Protein AF-C6X7Q7-F1 (afdb_monomer_lite)

pLDDT: mean 71.42, std 16.73, range [35.0, 91.38]

Organism: Methylovorus glucosotrophus (strain SIP3-4) (NCBI:txid582744)

Foldseek 3Di:
DCVLQPPVLLVCLVVVDDALLVSLLCSLVSVLVQCVDPPSVVVCLVPDDLVDQCVVVHVNNLVSQLVSCVSNVQPDSNVLSSLLSVQVSVLSVQCNVPPPLCSSVVSSVVSNVVSVVRNPDDPPPPPPDDDDDDDPPPCPVVVPPPPPDPPPPPPPPPVNVVVSVVVLLVSAPADSVLLVVLVVVVVLCVVVQWPDDDLVVDDVQLSVLSCCSVVVNHDPCRVSSNVSSVVVVVCCVQPTPLVGHDPDPPPDPDDDSDPPHDDDDD

Secondary structure (DSSP, 8-state):
-TTTT-HHHHHHHHHS-SSHHHHHHHHHHHHHHHHTSTTHHHHHHHH--TTS-HHHH-HHHHHHHHHHHHHTT-SSHHHHHHHHHHHHHHHHHHHHHSTTS-HHHHHHHHHHHHHHHHHH------------SS-TTSGGGTTSSTTS---------HHHHHHHHHHHHHH-SS-HHHHHHHHHHHHHHHTTSSPPPPGGGS-HHHHHHHHHHHTTPPPSSHHHHHHHHHHHHHHHHHHTGGG-----TT----------S-----

Radius of gyration: 25.07 Å; chains: 1; bounding box: 71×54×71 Å

Sequence (266 aa):
MEILNSSWLLRMLDSSAKKPADKLLSLFSCLETWLGAPGIREQFVSEFKAEHMLNQQCPALAARLTELASQARIAKPDVFVAQVLILLQGALTEEVRNPGLGALNAARIAAKAILEDAVKRPKLKSTWTYWSGGAVAGVLIAMGGYLVGSQIAVEASADYQAAYNRAMLETSPISPDLLAKVMALQAEIDSGHCPAPQLFAMPQDQAAAYMNTITYRASMHPLQDSERLTKFLVWYKQNREWECYFPPSNGHTAVSWVPTGKQYGY

Structure (mmCIF, N/CA/C/O backbone):
data_AF-C6X7Q7-F1
#
_entry.id   AF-C6X7Q7-F1
#
loop_
_atom_site.group_PDB
_atom_site.id
_atom_site.type_symbol
_atom_site.label_atom_id
_atom_site.label_alt_id
_atom_site.label_comp_id
_atom_site.label_asym_id
_atom_site.label_entity_id
_atom_site.label_seq_id
_atom_site.pdbx_PDB_ins_code
_atom_site.Cartn_x
_atom_site.Cartn_y
_atom_site.Cartn_z
_atom_site.occupancy
_atom_site.B_iso_or_equiv
_atom_site.auth_seq_id
_atom_site.auth_comp_id
_atom_site.auth_asym_id
_atom_site.auth_atom_id
_atom_site.pdbx_PDB_model_num
ATOM 1 N N . MET A 1 1 ? -8.749 -18.314 0.762 1.00 60.16 1 MET A N 1
ATOM 2 C CA . MET A 1 1 ? -8.002 -17.518 -0.242 1.00 60.16 1 MET A CA 1
ATOM 3 C C . MET A 1 1 ? -8.235 -18.073 -1.643 1.00 60.16 1 MET A C 1
ATOM 5 O O . MET A 1 1 ? -7.316 -18.140 -2.457 1.00 60.16 1 MET A O 1
ATOM 9 N N . GLU A 1 2 ? -9.473 -18.449 -1.959 1.00 62.47 2 GLU A N 1
ATOM 10 C CA . GLU A 1 2 ? -9.804 -18.892 -3.318 1.00 62.47 2 GLU A CA 1
ATOM 11 C C . GLU A 1 2 ? -9.909 -17.697 -4.272 1.00 62.47 2 GLU A C 1
ATOM 13 O O . GLU A 1 2 ? -9.555 -17.812 -5.440 1.00 62.47 2 GLU A O 1
ATOM 18 N N . ILE A 1 3 ? -10.267 -16.516 -3.754 1.00 72.38 3 ILE A N 1
ATOM 19 C CA . ILE A 1 3 ? -10.395 -15.274 -4.530 1.00 72.38 3 ILE A CA 1
ATOM 20 C C . ILE A 1 3 ? -9.077 -14.846 -5.202 1.00 72.38 3 ILE A C 1
ATOM 22 O O . ILE A 1 3 ? -9.065 -14.590 -6.408 1.00 72.38 3 ILE A O 1
ATOM 26 N N . LEU A 1 4 ? -7.960 -14.802 -4.464 1.00 71.81 4 LEU A N 1
ATOM 27 C CA . LEU A 1 4 ? -6.667 -14.323 -4.987 1.00 71.81 4 LEU A CA 1
ATOM 28 C C . LEU A 1 4 ? -5.946 -15.343 -5.887 1.00 71.81 4 LEU A C 1
ATOM 30 O O . LEU A 1 4 ? -5.119 -14.959 -6.708 1.00 71.81 4 LEU A O 1
ATOM 34 N N . ASN A 1 5 ? -6.280 -16.630 -5.770 1.00 71.25 5 ASN A N 1
ATOM 35 C CA . ASN A 1 5 ? -5.817 -17.684 -6.681 1.00 71.25 5 ASN A CA 1
ATOM 36 C C . ASN A 1 5 ? -6.846 -18.027 -7.765 1.00 71.25 5 ASN A C 1
ATOM 38 O O . ASN A 1 5 ? -6.655 -18.991 -8.510 1.00 71.25 5 ASN A O 1
ATOM 42 N N . SER A 1 6 ? -7.951 -17.283 -7.851 1.00 77.69 6 SER A N 1
ATOM 43 C CA . SER A 1 6 ? -9.019 -17.623 -8.779 1.00 77.69 6 SER A CA 1
ATOM 44 C C . SER A 1 6 ? -8.513 -17.548 -10.221 1.00 77.69 6 SER A C 1
ATOM 46 O O . SER A 1 6 ? -7.845 -16.598 -10.638 1.00 77.69 6 SER A O 1
ATOM 48 N N . SER A 1 7 ? -8.872 -18.553 -11.022 1.00 77.88 7 SER A N 1
ATOM 49 C CA . SER A 1 7 ? -8.579 -18.580 -12.463 1.00 77.88 7 SER A CA 1
ATOM 50 C C . SER A 1 7 ? -9.147 -17.357 -13.191 1.00 77.88 7 SER A C 1
ATOM 52 O O . SER A 1 7 ? -8.650 -16.951 -14.241 1.00 77.88 7 SER A O 1
ATOM 54 N N . TRP A 1 8 ? -10.172 -16.745 -12.607 1.00 78.44 8 TRP A N 1
ATOM 55 C CA . TRP A 1 8 ? -10.802 -15.537 -13.094 1.00 78.44 8 TRP A CA 1
ATOM 56 C C . TRP A 1 8 ? -9.936 -14.286 -12.877 1.00 78.44 8 TRP A C 1
ATOM 58 O O . TRP A 1 8 ? -9.770 -13.518 -13.825 1.00 78.44 8 TRP A O 1
ATOM 68 N N . LEU A 1 9 ? -9.301 -14.114 -11.707 1.00 82.00 9 LEU A N 1
ATOM 69 C CA . LEU A 1 9 ? -8.355 -13.012 -11.469 1.00 82.00 9 LEU A CA 1
ATOM 70 C C . LEU A 1 9 ? -7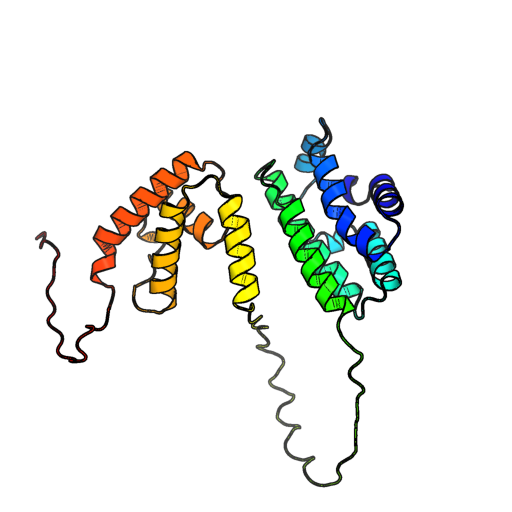.179 -13.076 -12.451 1.00 82.00 9 LEU A C 1
ATOM 72 O O . LEU A 1 9 ? -6.808 -12.065 -13.047 1.00 82.00 9 LEU A O 1
ATOM 76 N N . LEU A 1 10 ? -6.640 -14.279 -12.672 1.00 84.56 10 LEU A N 1
ATOM 77 C CA . LEU A 1 10 ? -5.545 -14.502 -13.619 1.00 84.56 10 LEU A CA 1
ATOM 78 C C . LEU A 1 10 ? -5.953 -14.141 -15.056 1.00 84.56 10 LEU A C 1
ATOM 80 O O . LEU A 1 10 ? -5.209 -13.461 -15.759 1.00 84.56 10 LEU A O 1
ATOM 84 N N . ARG A 1 11 ? -7.165 -14.522 -15.481 1.00 84.19 11 ARG A N 1
ATOM 85 C CA . ARG A 1 11 ? -7.699 -14.150 -16.802 1.00 84.19 11 ARG A CA 1
ATOM 86 C C . ARG A 1 11 ? -7.945 -12.652 -16.934 1.00 84.19 11 ARG A C 1
ATOM 88 O O . ARG A 1 11 ? -7.655 -12.091 -17.990 1.00 84.19 11 ARG A O 1
ATOM 95 N N . MET A 1 12 ? -8.457 -11.995 -15.891 1.00 83.94 12 MET A N 1
ATOM 96 C CA . MET A 1 12 ? -8.653 -10.548 -15.938 1.00 83.94 12 MET A CA 1
ATOM 97 C C . MET A 1 12 ? -7.313 -9.830 -16.096 1.00 83.94 12 MET A C 1
ATOM 99 O O . MET A 1 12 ? -7.188 -8.980 -16.977 1.00 83.94 12 MET A O 1
ATOM 103 N N . LEU A 1 13 ? -6.304 -10.229 -15.319 1.00 85.81 13 LEU A N 1
ATOM 104 C CA . LEU A 1 13 ? -4.941 -9.706 -15.412 1.00 85.81 13 LEU A CA 1
ATOM 105 C C . LEU A 1 13 ? -4.348 -9.886 -16.818 1.00 85.81 13 LEU A C 1
ATOM 107 O O . LEU A 1 13 ? -3.646 -9.016 -17.330 1.00 85.81 13 LEU A O 1
ATOM 111 N N . ASP A 1 14 ? -4.650 -11.003 -17.477 1.00 84.38 14 ASP A N 1
ATOM 112 C CA . ASP A 1 14 ? -4.191 -11.245 -18.841 1.00 84.38 14 ASP A CA 1
ATOM 113 C C . ASP A 1 14 ? -4.874 -10.344 -19.874 1.00 84.38 14 ASP A C 1
ATOM 115 O O . ASP A 1 14 ? -4.245 -9.996 -20.879 1.00 84.38 14 ASP A O 1
ATOM 119 N N . SER A 1 15 ? -6.124 -9.953 -19.621 1.00 84.38 15 SER A N 1
ATOM 120 C CA . SER A 1 15 ? -6.938 -9.103 -20.498 1.00 84.38 15 SER A CA 1
ATOM 121 C C . SER A 1 15 ? -6.813 -7.596 -20.232 1.00 84.38 15 SER A C 1
ATOM 123 O O . SER A 1 15 ? -7.228 -6.796 -21.067 1.00 84.38 15 SER A O 1
ATOM 125 N N . SER A 1 16 ? -6.237 -7.197 -19.097 1.00 83.75 16 SER A N 1
ATOM 126 C CA . SER A 1 16 ? -6.288 -5.819 -18.591 1.00 83.75 16 SER A CA 1
ATOM 127 C C . SER A 1 16 ? -5.443 -4.815 -19.382 1.00 83.75 16 SER A C 1
ATOM 129 O O . SER A 1 16 ? -5.776 -3.632 -19.434 1.00 83.75 16 SER A O 1
ATOM 131 N N . ALA A 1 17 ? -4.346 -5.255 -20.005 1.00 85.44 17 ALA A N 1
ATOM 132 C CA . ALA A 1 17 ? -3.439 -4.383 -20.747 1.00 85.44 17 ALA A CA 1
ATOM 133 C C . ALA A 1 17 ? -2.700 -5.120 -21.873 1.00 85.44 17 ALA A C 1
ATOM 135 O O . ALA A 1 17 ? -2.589 -6.341 -21.883 1.00 85.44 17 ALA A O 1
ATOM 136 N N . LYS A 1 18 ? -2.140 -4.376 -22.836 1.00 83.44 18 LYS A N 1
ATOM 137 C CA . LYS A 1 18 ? -1.358 -4.962 -23.945 1.00 83.44 18 LYS A CA 1
ATOM 138 C C . LYS A 1 18 ? 0.102 -5.231 -23.570 1.00 83.44 18 LYS A C 1
ATOM 140 O O . LYS A 1 18 ? 0.678 -6.205 -24.043 1.00 83.44 18 LYS A O 1
ATOM 145 N N . LYS A 1 19 ? 0.710 -4.377 -22.739 1.00 87.75 19 LYS A N 1
ATOM 146 C CA . LYS A 1 19 ? 2.113 -4.518 -22.321 1.00 87.75 19 LYS A CA 1
ATOM 147 C C . LYS A 1 19 ? 2.204 -5.323 -21.021 1.00 87.75 19 LYS A C 1
ATOM 149 O O . LYS A 1 19 ? 1.435 -5.044 -20.105 1.00 87.75 19 LYS A O 1
ATOM 154 N N . PRO A 1 20 ? 3.166 -6.252 -20.885 1.00 86.00 20 PRO A N 1
ATOM 155 C CA . PRO A 1 20 ? 3.320 -7.059 -19.670 1.00 86.00 20 PRO A CA 1
ATOM 156 C C . PRO A 1 20 ? 3.613 -6.206 -18.424 1.00 86.00 20 PRO A C 1
ATOM 158 O O . PRO A 1 20 ? 3.086 -6.482 -17.353 1.00 86.00 20 PRO A O 1
ATOM 161 N N . ALA A 1 21 ? 4.371 -5.117 -18.585 1.00 85.44 21 ALA A N 1
ATOM 162 C CA . ALA A 1 21 ? 4.630 -4.124 -17.542 1.00 85.44 21 ALA A CA 1
ATOM 163 C C . ALA A 1 21 ? 3.338 -3.470 -17.008 1.00 85.44 21 ALA A C 1
ATOM 165 O O . ALA A 1 21 ? 3.143 -3.364 -15.800 1.00 85.44 21 ALA A O 1
ATOM 166 N N . ASP A 1 22 ? 2.425 -3.097 -17.907 1.00 86.62 22 ASP A N 1
ATOM 167 C CA . ASP A 1 22 ? 1.149 -2.478 -17.538 1.00 86.62 22 ASP A CA 1
ATOM 168 C C . ASP A 1 22 ? 0.190 -3.504 -16.913 1.00 86.62 22 ASP A C 1
ATOM 170 O O . ASP A 1 22 ? -0.556 -3.169 -15.993 1.00 86.62 22 ASP A O 1
ATOM 174 N N . LYS A 1 23 ? 0.252 -4.775 -17.349 1.00 90.19 23 LYS A N 1
ATOM 175 C CA . LYS A 1 23 ? -0.506 -5.873 -16.725 1.00 90.19 23 LYS A CA 1
ATOM 176 C C . LYS A 1 23 ? -0.138 -6.027 -15.250 1.00 90.19 23 LYS A C 1
ATOM 178 O O . LYS A 1 23 ? -1.032 -6.104 -14.416 1.00 90.19 23 LYS A O 1
ATOM 183 N N . LEU A 1 24 ? 1.147 -5.981 -14.899 1.00 89.50 24 LEU A N 1
ATOM 184 C CA . LEU A 1 24 ? 1.594 -6.064 -13.499 1.00 89.50 24 LEU A CA 1
ATOM 185 C C . LEU A 1 24 ? 0.970 -4.970 -12.621 1.00 89.50 24 LEU A C 1
ATOM 187 O O . LEU A 1 24 ? 0.521 -5.250 -11.514 1.00 89.50 24 LEU A O 1
ATOM 191 N N . LEU A 1 25 ? 0.894 -3.736 -13.128 1.00 90.38 25 LEU A N 1
ATOM 192 C CA . LEU A 1 25 ? 0.299 -2.614 -12.395 1.00 90.38 25 LEU A CA 1
ATOM 193 C C . LEU A 1 25 ? -1.230 -2.677 -12.349 1.00 90.38 25 LEU A C 1
ATOM 195 O O . LEU A 1 25 ? -1.835 -2.221 -11.380 1.00 90.38 25 LEU A O 1
ATOM 199 N N . SER A 1 26 ? -1.862 -3.250 -13.373 1.00 89.06 26 SER A N 1
ATOM 200 C CA . SER A 1 26 ? -3.318 -3.382 -13.428 1.00 89.06 26 SER A CA 1
ATOM 201 C C . SER A 1 26 ? -3.887 -4.281 -12.329 1.00 89.06 26 SER A C 1
ATOM 203 O O . SER A 1 26 ? -5.039 -4.091 -11.956 1.00 89.06 26 SER A O 1
ATOM 205 N N . LEU A 1 27 ? -3.078 -5.186 -11.756 1.00 91.38 27 LEU A N 1
ATOM 206 C CA . LEU A 1 27 ? -3.472 -6.062 -10.648 1.00 91.38 27 LEU A CA 1
ATOM 207 C C . LEU A 1 27 ? -4.145 -5.285 -9.510 1.00 91.38 27 LEU A C 1
ATOM 209 O O . LEU A 1 27 ? -5.197 -5.689 -9.022 1.00 91.38 27 LEU A O 1
ATOM 213 N N . PHE A 1 28 ? -3.554 -4.156 -9.119 1.00 90.94 28 PHE A N 1
ATOM 214 C CA . PHE A 1 28 ? -4.062 -3.324 -8.033 1.00 90.94 28 PHE A CA 1
ATOM 215 C C . PHE A 1 28 ? -5.435 -2.734 -8.364 1.00 90.94 28 PHE A C 1
ATOM 217 O O . PHE A 1 28 ? -6.345 -2.813 -7.548 1.00 90.94 28 PHE A O 1
ATOM 224 N N . SER A 1 29 ? -5.613 -2.219 -9.583 1.00 87.94 29 SER A N 1
ATOM 225 C CA . SER A 1 29 ? -6.887 -1.651 -10.043 1.00 87.94 29 SER A CA 1
ATOM 226 C C . SER A 1 29 ? -7.971 -2.715 -10.242 1.00 87.94 29 SER A C 1
ATOM 228 O O . SER A 1 29 ? -9.144 -2.475 -9.952 1.00 87.94 29 SER A O 1
ATOM 230 N N . CYS A 1 30 ? -7.593 -3.910 -10.705 1.00 88.00 30 CYS A N 1
ATOM 231 C CA . CYS A 1 30 ? -8.491 -5.058 -10.806 1.00 88.00 30 CYS A CA 1
ATOM 232 C C . CYS A 1 30 ? -9.024 -5.452 -9.424 1.00 88.00 30 CYS A C 1
ATOM 234 O O . CYS A 1 30 ? -10.227 -5.643 -9.264 1.00 88.00 30 CYS A O 1
ATOM 236 N N . LEU A 1 31 ? -8.140 -5.524 -8.424 1.00 88.06 31 LEU A N 1
ATOM 237 C CA . LEU A 1 31 ? -8.509 -5.845 -7.046 1.00 88.06 31 LEU A CA 1
ATOM 238 C C . LEU A 1 31 ? -9.319 -4.730 -6.382 1.00 88.06 31 LEU A C 1
ATOM 240 O O . LEU A 1 31 ? -10.258 -5.029 -5.658 1.00 88.06 31 LEU A O 1
ATOM 244 N N . GLU A 1 32 ? -9.024 -3.467 -6.677 1.00 86.31 32 GLU A N 1
ATOM 245 C CA . GLU A 1 32 ? -9.793 -2.318 -6.187 1.00 86.31 32 GLU A CA 1
ATOM 246 C C . GLU A 1 32 ? -11.233 -2.352 -6.714 1.00 86.31 32 GLU A C 1
ATOM 248 O O . GLU A 1 32 ? -12.187 -2.257 -5.945 1.00 86.31 32 GLU A O 1
ATOM 253 N N . THR A 1 33 ? -11.399 -2.614 -8.014 1.00 84.75 33 THR A N 1
ATOM 254 C CA . THR A 1 33 ? -12.722 -2.796 -8.636 1.00 84.75 33 THR A CA 1
ATOM 255 C C . THR A 1 33 ? -13.470 -3.980 -8.019 1.00 84.75 33 THR A C 1
ATOM 257 O O . THR A 1 33 ? -14.686 -3.935 -7.843 1.00 84.75 33 THR A O 1
ATOM 260 N N . TRP A 1 34 ? -12.745 -5.043 -7.669 1.00 84.25 34 TRP A N 1
ATOM 261 C CA . TRP A 1 34 ? -13.306 -6.233 -7.038 1.00 84.25 34 TRP A CA 1
ATOM 262 C C . TRP A 1 34 ? -13.753 -6.016 -5.603 1.00 84.25 34 TRP A C 1
ATOM 264 O O . TRP A 1 34 ? -14.852 -6.426 -5.242 1.00 84.25 34 TRP A O 1
ATOM 274 N N . LEU A 1 35 ? -12.942 -5.338 -4.799 1.00 83.31 35 LEU A N 1
ATOM 275 C CA . LEU A 1 35 ? -13.314 -4.975 -3.435 1.00 83.31 35 LEU A CA 1
ATOM 276 C C . LEU A 1 35 ? -14.448 -3.946 -3.400 1.00 83.31 35 LEU A C 1
ATOM 278 O O . LEU A 1 35 ? -15.184 -3.894 -2.418 1.00 83.31 35 LEU A O 1
ATOM 282 N N . GLY A 1 36 ? -14.620 -3.163 -4.466 1.00 78.94 36 GLY A N 1
ATOM 283 C CA . GLY A 1 36 ? -15.770 -2.281 -4.648 1.00 78.94 36 GLY A CA 1
ATOM 284 C C . GLY A 1 36 ? -17.065 -2.994 -5.060 1.00 78.94 36 GLY A C 1
ATOM 285 O O . GLY A 1 36 ? -18.127 -2.375 -5.018 1.00 78.94 36 GLY A O 1
ATOM 286 N N . ALA A 1 37 ? -17.015 -4.271 -5.460 1.00 81.69 37 ALA A N 1
ATOM 287 C CA . ALA A 1 37 ? -18.195 -5.004 -5.910 1.00 81.69 37 ALA A CA 1
ATOM 288 C C . ALA A 1 37 ? -19.021 -5.548 -4.721 1.00 81.69 37 ALA A C 1
ATOM 290 O O . ALA A 1 37 ? -18.458 -6.145 -3.796 1.00 81.69 37 ALA A O 1
ATOM 291 N N . PRO A 1 38 ? -20.361 -5.402 -4.745 1.00 73.81 38 PRO A N 1
ATOM 292 C CA . PRO A 1 38 ? -21.222 -5.876 -3.663 1.00 73.81 38 PRO A CA 1
ATOM 293 C C . PRO A 1 38 ? -21.160 -7.407 -3.535 1.00 73.81 38 PRO A C 1
ATOM 295 O O . PRO A 1 38 ? -21.245 -8.118 -4.536 1.00 73.81 38 PRO A O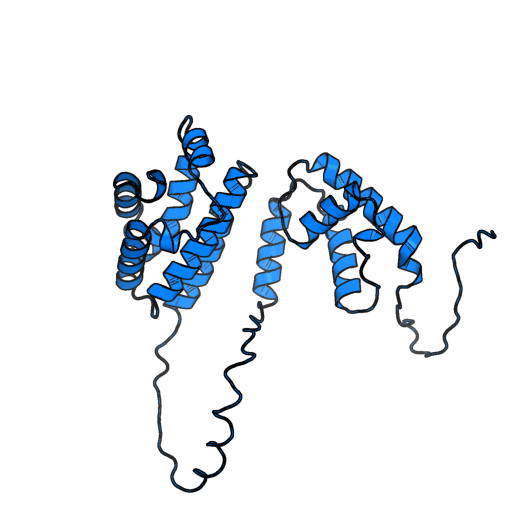 1
ATOM 298 N N . GLY A 1 39 ? -21.011 -7.929 -2.313 1.00 76.81 39 GLY A N 1
ATOM 299 C CA . GLY A 1 39 ? -20.939 -9.367 -2.018 1.00 76.81 39 GLY A CA 1
ATOM 300 C C . GLY A 1 39 ? -19.531 -9.970 -2.093 1.00 76.81 39 GLY A C 1
ATOM 301 O O . GLY A 1 39 ? -19.238 -10.927 -1.375 1.00 76.81 39 GLY A O 1
ATOM 302 N N . ILE A 1 40 ? -18.638 -9.414 -2.923 1.00 79.19 40 ILE A N 1
ATOM 303 C CA . ILE A 1 40 ? -17.242 -9.881 -3.037 1.00 79.19 40 ILE A CA 1
ATOM 304 C C . ILE A 1 40 ? -16.429 -9.425 -1.828 1.00 79.19 40 ILE A C 1
ATOM 306 O O . ILE A 1 40 ? -15.596 -10.171 -1.313 1.00 79.19 40 ILE A O 1
ATOM 310 N N . ARG A 1 41 ? -16.680 -8.207 -1.347 1.00 80.38 41 ARG A N 1
ATOM 311 C CA . ARG A 1 41 ? -15.946 -7.631 -0.222 1.00 80.38 41 ARG A CA 1
ATOM 312 C C . ARG A 1 41 ? -16.152 -8.417 1.068 1.00 80.38 41 ARG A C 1
ATOM 314 O O . ARG A 1 41 ? -15.186 -8.679 1.777 1.00 80.38 41 ARG A O 1
ATOM 321 N N . GLU A 1 42 ? -17.384 -8.809 1.370 1.00 80.12 42 GLU A N 1
ATOM 322 C CA . GLU A 1 42 ? -17.728 -9.562 2.577 1.00 80.12 42 GLU A CA 1
ATOM 323 C C . GLU A 1 42 ? -17.067 -10.946 2.568 1.00 80.12 42 GLU A C 1
ATOM 325 O O . GLU A 1 42 ? -16.479 -11.365 3.568 1.00 80.12 42 GLU A O 1
ATOM 330 N N . GLN A 1 43 ? -17.085 -11.618 1.412 1.00 80.25 43 GLN A N 1
ATOM 331 C CA . GLN A 1 43 ? -16.366 -12.877 1.208 1.00 80.25 43 GLN A CA 1
ATOM 332 C C . GLN A 1 43 ? -14.858 -12.681 1.383 1.00 80.25 43 GLN A C 1
ATOM 334 O O . GLN A 1 43 ? -14.216 -13.425 2.126 1.00 80.25 43 GLN A O 1
ATOM 339 N N . PHE A 1 44 ? -14.301 -11.630 0.780 1.00 82.44 44 PHE A N 1
ATOM 340 C CA . PHE A 1 44 ? -12.883 -11.313 0.878 1.00 82.44 44 PHE A CA 1
ATOM 341 C C . PHE A 1 44 ? -12.439 -11.065 2.322 1.00 82.44 44 PHE A C 1
ATOM 343 O O . PHE A 1 44 ? -11.459 -11.658 2.761 1.00 82.44 44 PHE A O 1
ATOM 350 N N . VAL A 1 45 ? -13.174 -10.248 3.082 1.00 79.69 45 VAL A N 1
ATOM 351 C CA . VAL A 1 45 ? -12.878 -9.957 4.497 1.00 79.69 45 VAL A CA 1
ATOM 352 C C . VAL A 1 45 ? -12.906 -11.235 5.340 1.00 79.69 45 VAL A C 1
ATOM 354 O O . VAL A 1 45 ? -12.064 -11.401 6.218 1.00 79.69 45 VAL A O 1
ATOM 357 N N . SER A 1 46 ? -13.833 -12.157 5.062 1.00 78.38 46 SER A N 1
ATOM 358 C CA . SER A 1 46 ? -13.939 -13.423 5.800 1.00 78.38 46 SER A CA 1
ATOM 359 C C . SER A 1 46 ? -12.795 -14.407 5.509 1.00 78.38 46 SER A C 1
ATOM 361 O O . SER A 1 46 ? -12.388 -15.171 6.383 1.00 78.38 46 SER A O 1
ATOM 363 N N . GLU A 1 47 ? -12.249 -14.380 4.291 1.00 77.25 47 GLU A N 1
ATOM 364 C CA . GLU A 1 47 ? -11.189 -15.291 3.851 1.00 77.25 47 GLU A CA 1
ATOM 365 C C . GLU A 1 47 ? -9.772 -14.731 4.011 1.00 77.25 47 GLU A C 1
ATOM 367 O O . GLU A 1 47 ? -8.799 -15.498 4.038 1.00 77.25 47 GLU A O 1
ATOM 372 N N . PHE A 1 48 ? -9.631 -13.406 4.041 1.00 78.56 48 PHE A N 1
ATOM 373 C CA . PHE A 1 48 ? -8.340 -12.739 4.045 1.00 78.56 48 PHE A CA 1
ATOM 374 C C . PHE A 1 48 ? -7.710 -12.782 5.437 1.00 78.56 48 PHE A C 1
ATOM 376 O O . PHE A 1 48 ? -8.167 -12.145 6.383 1.00 78.56 48 PHE A O 1
ATOM 383 N N . LYS A 1 49 ? -6.604 -13.523 5.550 1.00 73.75 49 LYS A N 1
ATOM 384 C CA . LYS A 1 49 ? -5.792 -13.605 6.767 1.00 73.75 49 LYS A CA 1
ATOM 385 C C . LYS A 1 49 ? -4.487 -12.845 6.567 1.00 73.75 49 LYS A C 1
ATOM 387 O O . LYS A 1 49 ? -3.560 -13.375 5.961 1.00 73.75 49 LYS A O 1
ATOM 392 N N . ALA A 1 50 ? -4.416 -11.629 7.107 1.00 66.81 50 ALA A N 1
ATOM 393 C CA . ALA A 1 50 ? -3.268 -10.725 6.964 1.00 66.81 50 ALA A CA 1
ATOM 394 C C . ALA A 1 50 ? -1.947 -11.268 7.554 1.00 66.81 50 ALA A C 1
ATOM 396 O O . ALA A 1 50 ? -0.873 -10.776 7.216 1.00 66.81 50 ALA A O 1
ATOM 397 N N . GLU A 1 51 ? -2.027 -12.270 8.433 1.00 63.84 51 GLU A N 1
ATOM 398 C CA . GLU A 1 51 ? -0.895 -12.862 9.163 1.00 63.84 51 GLU A CA 1
ATOM 399 C C . GLU A 1 51 ? 0.030 -13.712 8.282 1.00 63.84 51 GLU A C 1
ATOM 401 O O . GLU A 1 51 ? 1.184 -13.959 8.628 1.00 63.84 51 GLU A O 1
ATOM 406 N N . HIS A 1 52 ? -0.460 -14.163 7.131 1.00 69.06 52 HIS A N 1
ATOM 407 C CA . HIS A 1 52 ? 0.282 -15.038 6.239 1.00 69.06 52 HIS A CA 1
ATOM 408 C C . HIS A 1 52 ? 0.768 -14.277 5.004 1.00 69.06 52 HIS A C 1
ATOM 410 O O . HIS A 1 52 ? 0.083 -13.405 4.477 1.00 69.06 52 HIS A O 1
ATOM 416 N N . MET A 1 53 ? 1.972 -14.607 4.536 1.00 72.62 53 MET A N 1
ATOM 417 C CA . MET A 1 53 ? 2.566 -13.954 3.370 1.00 72.62 53 MET A CA 1
ATOM 418 C C . MET A 1 53 ? 1.855 -14.382 2.082 1.00 72.62 53 MET A C 1
ATOM 420 O O . MET A 1 53 ? 1.790 -15.578 1.777 1.00 72.62 53 MET A O 1
ATOM 424 N N . LEU A 1 54 ? 1.410 -13.416 1.272 1.00 75.94 54 LEU A N 1
ATOM 425 C CA . LEU A 1 54 ? 0.711 -13.689 0.006 1.00 75.94 54 LEU A CA 1
ATOM 426 C C . LEU A 1 54 ? 1.522 -14.567 -0.951 1.00 75.94 54 LEU A C 1
ATOM 428 O O . LEU A 1 54 ? 0.950 -15.393 -1.656 1.00 75.94 54 LEU A O 1
ATOM 432 N N . ASN A 1 55 ? 2.851 -14.443 -0.937 1.00 68.81 55 ASN A N 1
ATOM 433 C CA . ASN A 1 55 ? 3.735 -15.259 -1.771 1.00 68.81 55 ASN A CA 1
ATOM 434 C C . ASN A 1 55 ? 3.623 -16.766 -1.462 1.00 68.81 55 ASN A C 1
ATOM 436 O O . ASN A 1 55 ? 3.749 -17.599 -2.351 1.00 68.81 55 ASN A O 1
ATOM 440 N N . GLN A 1 56 ? 3.336 -17.128 -0.208 1.00 71.62 56 GLN A N 1
ATOM 441 C CA . GLN A 1 56 ? 3.161 -18.525 0.200 1.00 71.62 56 GLN A CA 1
ATOM 442 C C . GLN A 1 56 ? 1.726 -19.014 -0.010 1.00 71.62 56 GLN A C 1
ATOM 444 O O . GLN A 1 56 ? 1.506 -20.179 -0.325 1.00 71.62 56 GLN A O 1
ATOM 449 N N . GLN A 1 57 ? 0.742 -18.130 0.153 1.00 73.50 57 GLN A N 1
ATOM 450 C CA . GLN A 1 57 ? -0.671 -18.493 0.036 1.00 73.50 57 GLN A CA 1
ATOM 451 C C . GLN A 1 57 ? -1.178 -18.506 -1.405 1.00 73.50 57 GLN A C 1
ATOM 453 O O . GLN A 1 57 ? -2.145 -19.204 -1.710 1.00 73.50 57 GLN A O 1
ATOM 458 N N . CYS A 1 58 ? -0.545 -17.737 -2.293 1.00 81.12 58 CYS A N 1
ATOM 459 C CA . CYS A 1 58 ? -0.977 -17.570 -3.675 1.00 81.12 58 CYS A CA 1
ATOM 460 C C . CYS A 1 58 ? 0.130 -17.906 -4.688 1.00 81.12 58 CYS A C 1
ATOM 462 O O . CYS A 1 58 ? 0.562 -17.031 -5.444 1.00 81.12 58 CYS A O 1
ATOM 464 N N . PRO A 1 59 ? 0.592 -19.173 -4.744 1.00 82.38 59 PRO A N 1
ATOM 465 C CA . PRO A 1 59 ? 1.703 -19.565 -5.610 1.00 82.38 59 PRO A CA 1
ATOM 466 C C . PRO A 1 59 ? 1.371 -19.420 -7.101 1.00 82.38 59 PRO A C 1
ATOM 468 O O . PRO A 1 59 ? 2.249 -19.087 -7.893 1.00 82.38 59 PRO A O 1
ATOM 471 N N . ALA A 1 60 ? 0.107 -19.616 -7.495 1.00 84.81 60 ALA A N 1
ATOM 472 C CA . ALA A 1 60 ? -0.327 -19.456 -8.884 1.00 84.81 60 ALA A CA 1
ATOM 473 C C . ALA A 1 60 ? -0.263 -17.988 -9.336 1.00 84.81 60 ALA A C 1
ATOM 475 O O . ALA A 1 60 ? 0.208 -17.693 -10.436 1.00 84.81 60 ALA A O 1
ATOM 476 N N . LEU A 1 61 ? -0.682 -17.064 -8.464 1.00 85.75 61 LEU A N 1
ATOM 477 C CA . LEU A 1 61 ? -0.566 -15.628 -8.707 1.00 85.75 61 LEU A CA 1
ATOM 478 C C . LEU A 1 61 ? 0.904 -15.202 -8.774 1.00 85.75 61 LEU A C 1
ATOM 480 O O . LEU A 1 61 ? 1.295 -14.531 -9.726 1.00 85.75 61 LEU A O 1
ATOM 484 N N . ALA A 1 62 ? 1.726 -15.632 -7.813 1.00 87.50 62 ALA A N 1
ATOM 485 C CA . ALA A 1 62 ? 3.155 -15.331 -7.794 1.00 87.50 62 ALA A CA 1
ATOM 486 C C . ALA A 1 62 ? 3.852 -15.816 -9.077 1.00 87.50 62 ALA A C 1
ATOM 488 O O . ALA A 1 62 ? 4.527 -15.031 -9.740 1.00 87.50 62 ALA A O 1
ATOM 489 N N . ALA A 1 63 ? 3.608 -17.064 -9.491 1.00 88.25 63 ALA A N 1
ATOM 490 C CA . ALA A 1 63 ? 4.169 -17.624 -10.719 1.00 88.25 63 ALA A CA 1
ATOM 491 C C . 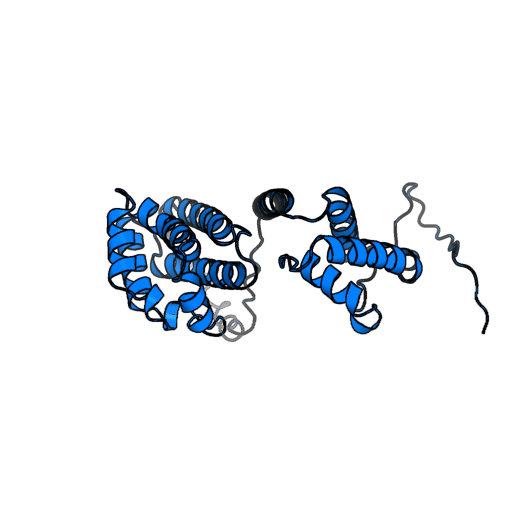ALA A 1 63 ? 3.759 -16.824 -11.966 1.00 88.25 63 ALA A C 1
ATOM 493 O O . ALA A 1 63 ? 4.605 -16.513 -12.809 1.00 88.25 63 ALA A O 1
ATOM 494 N N . ARG A 1 64 ? 2.482 -16.429 -12.071 1.00 89.56 64 ARG A N 1
ATOM 495 C CA . ARG A 1 64 ? 2.006 -15.631 -13.207 1.00 89.56 64 ARG A CA 1
ATOM 496 C C . ARG A 1 64 ? 2.636 -14.239 -13.236 1.00 89.56 64 ARG A C 1
ATOM 498 O O . ARG A 1 64 ? 3.023 -13.768 -14.305 1.00 89.56 64 ARG A O 1
ATOM 505 N N . LEU A 1 65 ? 2.769 -13.588 -12.081 1.00 90.06 65 LEU A N 1
ATOM 506 C CA . LEU A 1 65 ? 3.433 -12.288 -11.976 1.00 90.06 65 LEU A CA 1
ATOM 507 C C . LEU A 1 65 ? 4.919 -12.388 -12.338 1.00 90.06 65 LEU A C 1
ATOM 509 O O . LEU A 1 65 ? 5.428 -11.506 -13.028 1.00 90.06 65 LEU A O 1
ATOM 513 N N . THR A 1 66 ? 5.601 -13.472 -11.963 1.00 90.06 66 THR A N 1
ATOM 514 C CA . THR A 1 66 ? 6.998 -13.718 -12.356 1.00 90.06 66 THR A CA 1
ATOM 515 C C . THR A 1 66 ? 7.128 -13.888 -13.863 1.00 90.06 66 THR A C 1
ATOM 517 O O . THR A 1 66 ? 8.027 -13.308 -14.477 1.00 90.06 66 THR A O 1
ATOM 520 N N . GLU A 1 67 ? 6.201 -14.607 -14.496 1.00 90.81 67 GLU A N 1
ATOM 521 C CA . GLU A 1 67 ? 6.182 -14.749 -15.950 1.00 90.81 67 GLU A CA 1
ATOM 522 C C . GLU A 1 67 ? 5.983 -13.391 -16.641 1.00 90.81 67 GLU A C 1
ATOM 524 O O . GLU A 1 67 ? 6.756 -13.030 -17.531 1.00 90.81 67 GLU A O 1
ATOM 529 N N . LEU A 1 68 ? 5.025 -12.580 -16.184 1.00 89.62 68 LEU A N 1
ATOM 530 C CA . LEU A 1 68 ? 4.801 -11.228 -16.708 1.00 89.62 68 LEU A CA 1
ATOM 531 C C . LEU A 1 68 ? 6.016 -10.310 -16.488 1.00 89.62 68 LEU A C 1
ATOM 533 O O . LEU A 1 68 ? 6.397 -9.566 -17.393 1.00 89.62 68 LEU A O 1
ATOM 537 N N . ALA A 1 69 ? 6.673 -10.396 -15.330 1.00 89.06 69 ALA A N 1
ATOM 538 C CA . ALA A 1 69 ? 7.899 -9.658 -15.029 1.00 89.06 69 ALA A CA 1
ATOM 539 C C . ALA A 1 69 ? 9.056 -10.058 -15.960 1.00 89.06 69 ALA A C 1
ATOM 541 O O . ALA A 1 69 ? 9.794 -9.195 -16.447 1.00 89.06 69 ALA A O 1
ATOM 542 N N . SER A 1 70 ? 9.176 -11.350 -16.277 1.00 88.00 70 SER A N 1
ATOM 543 C CA . SER A 1 70 ? 10.167 -11.854 -17.232 1.00 88.00 70 SER A CA 1
ATOM 544 C C . SER A 1 70 ? 9.900 -11.347 -18.656 1.00 88.00 70 SER A C 1
ATOM 546 O O . SER A 1 70 ? 10.815 -10.863 -19.326 1.00 88.00 70 SER A O 1
ATOM 548 N N . GLN A 1 71 ? 8.634 -11.341 -19.092 1.00 89.00 71 GLN A N 1
ATOM 549 C C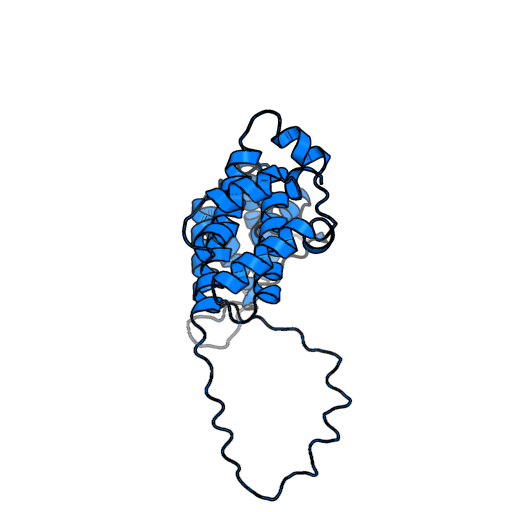A . GLN A 1 71 ? 8.214 -10.806 -20.393 1.00 89.00 71 GLN A CA 1
ATOM 550 C C . GLN A 1 71 ? 8.437 -9.290 -20.486 1.00 89.00 71 GLN A C 1
ATOM 552 O O . GLN A 1 71 ? 8.769 -8.772 -21.553 1.00 89.00 71 GLN A O 1
ATOM 557 N N . ALA A 1 72 ? 8.317 -8.577 -19.363 1.00 86.25 72 ALA A N 1
ATOM 558 C CA . ALA A 1 72 ? 8.641 -7.157 -19.245 1.00 86.25 72 ALA A CA 1
ATOM 559 C C . ALA A 1 72 ? 10.156 -6.865 -19.216 1.00 86.25 72 ALA A C 1
ATOM 561 O O . ALA A 1 72 ? 10.544 -5.700 -19.145 1.00 86.25 72 ALA A O 1
ATOM 562 N N . ARG A 1 73 ? 11.014 -7.894 -19.319 1.00 85.44 73 ARG A N 1
ATOM 563 C CA . ARG A 1 73 ? 12.486 -7.803 -19.281 1.00 85.44 73 ARG A CA 1
ATOM 564 C C . ARG A 1 73 ? 13.029 -7.172 -17.996 1.00 85.44 73 ARG A C 1
ATOM 566 O O . ARG A 1 73 ? 14.071 -6.519 -18.019 1.00 85.44 73 ARG A O 1
ATOM 573 N N . ILE A 1 74 ? 12.344 -7.385 -16.875 1.00 85.12 74 ILE A N 1
ATOM 574 C CA . ILE A 1 74 ? 12.816 -6.950 -15.559 1.00 85.12 74 ILE A CA 1
ATOM 575 C C . ILE A 1 74 ? 14.056 -7.769 -15.180 1.00 85.12 74 ILE A C 1
ATOM 577 O O . ILE A 1 74 ? 14.057 -8.992 -15.293 1.00 85.12 74 ILE A O 1
ATOM 581 N N . ALA A 1 75 ? 15.122 -7.103 -14.724 1.00 78.00 75 ALA A N 1
ATOM 582 C CA . ALA A 1 75 ? 16.417 -7.749 -14.481 1.00 78.00 75 ALA A CA 1
ATOM 583 C C . ALA A 1 75 ? 16.381 -8.835 -13.386 1.00 78.00 75 ALA A C 1
ATOM 585 O O . ALA A 1 75 ? 17.136 -9.803 -13.455 1.00 78.00 75 ALA A O 1
ATOM 586 N N . LYS A 1 76 ? 15.526 -8.661 -12.370 1.00 82.75 76 LYS A N 1
ATOM 587 C CA . LYS A 1 76 ? 15.315 -9.610 -11.265 1.00 82.75 76 LYS A CA 1
ATOM 588 C C . LYS A 1 76 ? 13.810 -9.811 -11.037 1.00 82.75 76 LYS A C 1
ATOM 590 O O . LYS A 1 76 ? 13.250 -9.155 -10.156 1.00 82.75 76 LYS A O 1
ATOM 595 N N . PRO A 1 77 ? 13.146 -10.663 -11.836 1.00 85.31 77 PRO A N 1
ATOM 596 C CA . PRO A 1 77 ? 11.692 -10.798 -11.800 1.00 85.31 77 PRO A CA 1
ATOM 597 C C . PRO A 1 77 ? 11.190 -11.303 -10.440 1.00 85.31 77 PRO A C 1
ATOM 599 O O . PRO A 1 77 ? 10.242 -10.736 -9.912 1.00 85.31 77 PRO A O 1
ATOM 602 N N . ASP A 1 78 ? 11.873 -12.263 -9.810 1.00 83.12 78 ASP A N 1
ATOM 603 C CA . ASP A 1 78 ? 11.443 -12.825 -8.518 1.00 83.12 78 ASP A CA 1
ATOM 604 C C . ASP A 1 78 ? 11.464 -11.794 -7.379 1.00 83.12 78 ASP A C 1
ATOM 606 O O . ASP A 1 78 ? 10.544 -11.723 -6.566 1.00 83.12 78 ASP A O 1
ATOM 610 N N . VAL A 1 79 ? 12.501 -10.947 -7.344 1.00 84.69 79 VAL A N 1
ATOM 611 C CA . VAL A 1 79 ? 12.641 -9.882 -6.334 1.00 84.69 79 VAL A CA 1
ATOM 612 C C . VAL A 1 79 ? 11.566 -8.818 -6.528 1.00 84.69 79 VAL A C 1
ATOM 614 O O . VAL A 1 79 ? 10.947 -8.383 -5.559 1.00 84.69 79 VAL A O 1
ATOM 617 N N . PHE A 1 80 ? 11.319 -8.428 -7.780 1.00 87.69 80 PHE A N 1
ATOM 618 C CA . PHE A 1 80 ? 10.258 -7.486 -8.118 1.00 87.69 80 PHE A CA 1
ATOM 619 C C . PHE A 1 80 ? 8.884 -8.016 -7.687 1.00 87.69 80 PHE A C 1
ATOM 621 O O . PHE A 1 80 ? 8.124 -7.308 -7.030 1.00 87.69 80 PHE A O 1
ATOM 628 N N . VAL A 1 81 ? 8.575 -9.278 -7.995 1.00 88.81 81 VAL A N 1
ATOM 629 C CA . VAL A 1 81 ? 7.292 -9.895 -7.630 1.00 88.81 81 VAL A CA 1
ATOM 630 C C . VAL A 1 81 ? 7.125 -9.984 -6.119 1.00 88.81 81 VAL A C 1
ATOM 632 O O . VAL A 1 81 ? 6.054 -9.656 -5.616 1.00 88.81 81 VAL A O 1
ATOM 635 N N . ALA A 1 82 ? 8.174 -10.347 -5.379 1.00 85.88 82 ALA A N 1
ATOM 636 C CA . ALA A 1 82 ? 8.124 -10.352 -3.920 1.00 85.88 82 ALA A CA 1
ATOM 637 C C . ALA A 1 82 ? 7.776 -8.962 -3.354 1.00 85.88 82 ALA A C 1
ATOM 639 O O . ALA A 1 82 ? 6.906 -8.854 -2.493 1.00 85.88 82 ALA A O 1
ATOM 640 N N . GLN A 1 83 ? 8.392 -7.895 -3.874 1.00 88.19 83 GLN A N 1
ATOM 641 C CA . GLN A 1 83 ? 8.093 -6.516 -3.466 1.00 88.19 83 GLN A CA 1
ATOM 642 C C . GLN A 1 83 ? 6.650 -6.114 -3.798 1.00 88.19 83 GLN A C 1
ATOM 644 O O . GLN A 1 83 ? 5.960 -5.543 -2.955 1.00 88.19 83 GLN A O 1
ATOM 649 N N . VAL A 1 84 ? 6.168 -6.457 -4.995 1.00 90.38 84 VAL A N 1
ATOM 650 C CA . VAL A 1 84 ? 4.780 -6.203 -5.411 1.00 90.38 84 VAL A CA 1
ATOM 651 C C . VAL A 1 84 ? 3.786 -6.938 -4.513 1.00 90.38 84 VAL A C 1
ATOM 653 O O . VAL A 1 84 ? 2.791 -6.346 -4.105 1.00 90.38 84 VAL A O 1
ATOM 656 N N . LEU A 1 85 ? 4.054 -8.196 -4.159 1.00 88.94 85 LEU A N 1
ATOM 657 C CA . LEU A 1 85 ? 3.187 -8.978 -3.275 1.00 88.94 85 LEU A CA 1
ATOM 658 C C . LEU A 1 85 ? 3.172 -8.434 -1.841 1.00 88.94 85 LEU A C 1
ATOM 660 O O . LEU A 1 85 ? 2.117 -8.447 -1.213 1.00 88.94 85 LEU A O 1
ATOM 664 N N . ILE A 1 86 ? 4.296 -7.914 -1.337 1.00 86.44 86 ILE A N 1
ATOM 665 C CA . ILE A 1 86 ? 4.354 -7.237 -0.030 1.00 86.44 86 ILE A CA 1
ATOM 666 C C . ILE A 1 86 ? 3.505 -5.961 -0.048 1.00 86.44 86 ILE A C 1
ATOM 668 O O . ILE A 1 86 ? 2.676 -5.765 0.842 1.00 86.44 86 ILE A O 1
ATOM 672 N N . LEU A 1 87 ? 3.666 -5.117 -1.075 1.00 89.44 87 LEU A N 1
ATOM 673 C CA . LEU A 1 87 ? 2.849 -3.910 -1.244 1.00 89.44 87 LEU A CA 1
ATOM 674 C C . LEU A 1 87 ? 1.363 -4.254 -1.339 1.00 89.44 87 LEU A C 1
ATOM 676 O O . LEU A 1 87 ? 0.531 -3.610 -0.702 1.00 89.44 87 LEU A O 1
ATOM 680 N N . LEU A 1 88 ? 1.034 -5.297 -2.100 1.00 90.12 88 LEU A N 1
ATOM 681 C CA . LEU A 1 88 ? -0.332 -5.762 -2.254 1.00 90.12 88 LEU A CA 1
ATOM 682 C C . LEU A 1 88 ? -0.916 -6.270 -0.934 1.00 90.12 88 LEU A C 1
ATOM 684 O O . LEU A 1 88 ? -2.052 -5.945 -0.609 1.00 90.12 88 LEU A O 1
ATOM 688 N N . GLN A 1 89 ? -0.150 -7.026 -0.150 1.00 87.56 89 GLN A N 1
ATOM 689 C CA . GLN A 1 89 ? -0.587 -7.506 1.158 1.00 87.56 89 GLN A CA 1
ATOM 690 C C . GLN A 1 89 ? -0.880 -6.352 2.116 1.00 87.56 89 GLN A C 1
ATOM 692 O O . GLN A 1 89 ? -1.911 -6.371 2.792 1.00 87.56 89 GLN A O 1
ATOM 697 N N . GLY A 1 90 ? -0.004 -5.345 2.152 1.00 84.94 90 GLY A N 1
ATOM 698 C CA . GLY A 1 90 ? -0.216 -4.132 2.939 1.00 84.94 90 GLY A CA 1
ATOM 699 C C . GLY A 1 90 ? -1.485 -3.401 2.508 1.00 84.94 90 GLY A C 1
ATOM 700 O O . GLY A 1 90 ? -2.349 -3.136 3.337 1.00 84.94 90 GLY A O 1
ATOM 701 N N . ALA A 1 91 ? -1.644 -3.173 1.203 1.00 87.31 91 ALA A N 1
ATOM 702 C CA . ALA A 1 91 ? -2.810 -2.492 0.655 1.00 87.31 91 ALA A CA 1
ATOM 703 C C . ALA A 1 91 ? -4.123 -3.236 0.908 1.00 87.31 91 ALA A C 1
ATOM 705 O O . ALA A 1 91 ? -5.097 -2.613 1.302 1.00 87.31 91 ALA A O 1
ATOM 706 N N . LEU A 1 92 ? -4.161 -4.559 0.733 1.00 87.31 92 LEU A N 1
ATOM 707 C CA . LEU A 1 92 ? -5.355 -5.363 1.007 1.00 87.31 92 LEU A CA 1
ATOM 708 C C . LEU A 1 92 ? -5.700 -5.372 2.496 1.00 87.31 92 LEU A C 1
ATOM 710 O O . LEU A 1 92 ? -6.868 -5.266 2.854 1.00 87.31 92 LEU A O 1
ATOM 714 N N . THR A 1 93 ? -4.692 -5.468 3.366 1.00 86.50 93 THR A N 1
ATOM 715 C CA . THR A 1 93 ? -4.900 -5.379 4.818 1.00 86.50 93 THR A CA 1
ATOM 716 C C . THR A 1 93 ? -5.499 -4.031 5.194 1.00 86.50 93 THR A C 1
ATOM 718 O O . THR A 1 93 ? -6.411 -3.973 6.018 1.00 86.50 93 THR A O 1
ATOM 721 N N . GLU A 1 94 ? -5.009 -2.962 4.575 1.00 82.62 94 GLU A N 1
ATOM 722 C CA . GLU A 1 94 ? -5.488 -1.612 4.827 1.00 82.62 94 GLU A CA 1
ATOM 723 C C . GLU A 1 94 ? -6.882 -1.376 4.240 1.00 82.62 94 GLU A C 1
ATOM 725 O O . GLU A 1 94 ? -7.727 -0.839 4.934 1.00 82.62 94 GLU A O 1
ATOM 730 N N . GLU A 1 95 ? -7.181 -1.862 3.036 1.00 82.62 95 GLU A N 1
ATOM 731 C CA . GLU A 1 95 ? -8.496 -1.714 2.394 1.00 82.62 95 GLU A CA 1
ATOM 732 C C . GLU A 1 95 ? -9.589 -2.547 3.095 1.00 82.62 95 GLU A C 1
ATOM 734 O O . GLU A 1 95 ? -10.757 -2.156 3.157 1.00 82.62 95 GLU A O 1
ATOM 739 N N . VAL A 1 96 ? -9.219 -3.699 3.672 1.00 82.81 96 VAL A N 1
ATOM 740 C CA . VAL A 1 96 ? -10.113 -4.506 4.519 1.00 82.81 96 VAL A CA 1
ATOM 741 C C . VAL A 1 96 ? -10.427 -3.782 5.826 1.00 82.81 96 VAL A C 1
ATOM 743 O O . VAL A 1 96 ? -11.580 -3.793 6.261 1.00 82.81 96 VAL A O 1
ATOM 746 N N . ARG A 1 97 ? -9.423 -3.148 6.446 1.00 79.44 97 ARG A N 1
ATOM 747 C CA . ARG A 1 97 ? -9.590 -2.367 7.681 1.00 79.44 97 ARG A CA 1
ATOM 748 C C . ARG A 1 97 ? -10.345 -1.058 7.436 1.00 79.44 97 ARG A C 1
ATOM 750 O O . ARG A 1 97 ? -11.261 -0.743 8.187 1.00 79.44 97 ARG A O 1
ATOM 757 N N . ASN A 1 98 ? -9.981 -0.347 6.375 1.00 74.50 98 ASN A N 1
ATOM 758 C CA . ASN A 1 98 ? -10.395 1.007 6.028 1.00 74.50 98 ASN A CA 1
ATOM 759 C C . ASN A 1 98 ? -10.853 1.051 4.558 1.00 74.50 98 ASN A C 1
ATOM 761 O O . ASN A 1 98 ? -10.068 1.380 3.666 1.00 74.50 98 ASN A O 1
ATOM 765 N N . PRO A 1 99 ? -12.121 0.714 4.273 1.00 77.62 99 PRO A N 1
ATOM 766 C CA . PRO A 1 99 ? -12.619 0.720 2.903 1.00 77.62 99 PRO A CA 1
ATOM 767 C C . PRO A 1 99 ? -12.688 2.119 2.306 1.00 77.62 99 PRO A C 1
ATOM 769 O O . PRO A 1 99 ? -13.196 3.045 2.937 1.00 77.62 99 PRO A O 1
ATOM 772 N N . GLY A 1 100 ? -12.268 2.250 1.052 1.00 74.75 100 GLY A N 1
ATOM 773 C CA . GLY A 1 100 ? -12.324 3.509 0.315 1.00 74.75 100 GLY A CA 1
ATOM 774 C C . GLY A 1 100 ? -11.178 4.462 0.644 1.00 74.75 100 GLY A C 1
ATOM 775 O O . GLY A 1 100 ? -11.202 5.600 0.183 1.00 74.75 100 GLY A O 1
ATOM 776 N N . LEU A 1 101 ? -10.169 4.013 1.401 1.00 75.75 101 LEU A N 1
ATOM 777 C CA . LEU A 1 101 ? -8.944 4.780 1.641 1.00 75.75 101 LEU A CA 1
ATOM 778 C C . LEU A 1 101 ? -8.077 4.885 0.371 1.00 75.75 101 LEU A C 1
ATOM 780 O O . LEU A 1 101 ? -7.206 5.746 0.276 1.00 75.75 101 LEU A O 1
ATOM 784 N N . GLY A 1 102 ? -8.295 3.999 -0.607 1.00 82.38 102 GLY A N 1
ATOM 785 C CA . GLY A 1 102 ? -7.507 3.957 -1.836 1.00 82.38 102 GLY A CA 1
ATOM 786 C C . GLY A 1 102 ? -6.104 3.389 -1.610 1.00 82.38 102 GLY A C 1
ATOM 787 O O . GLY A 1 102 ? -5.162 3.749 -2.323 1.00 82.38 102 GLY A O 1
ATOM 788 N N . ALA A 1 103 ? -5.945 2.488 -0.634 1.00 85.31 103 ALA A N 1
ATOM 789 C CA . ALA A 1 103 ? -4.656 1.892 -0.292 1.00 85.31 103 ALA A CA 1
ATOM 790 C C . ALA A 1 103 ? -4.092 1.066 -1.460 1.00 85.31 103 ALA A C 1
ATOM 792 O O . ALA A 1 103 ? -2.884 1.062 -1.712 1.00 85.31 103 ALA A O 1
ATOM 793 N N . LEU A 1 104 ? -4.969 0.423 -2.236 1.00 87.25 104 LEU A N 1
ATOM 794 C CA . LEU A 1 104 ? -4.593 -0.276 -3.468 1.00 87.25 104 LEU A CA 1
ATOM 795 C C . LEU A 1 104 ? -4.058 0.672 -4.542 1.00 87.25 104 LEU A C 1
ATOM 797 O O . LEU A 1 104 ? -3.065 0.351 -5.199 1.00 87.25 104 LEU A O 1
ATOM 801 N N . ASN A 1 105 ? -4.648 1.858 -4.692 1.00 87.00 105 ASN A N 1
ATOM 802 C CA . ASN A 1 105 ? -4.146 2.860 -5.624 1.00 87.00 105 ASN A CA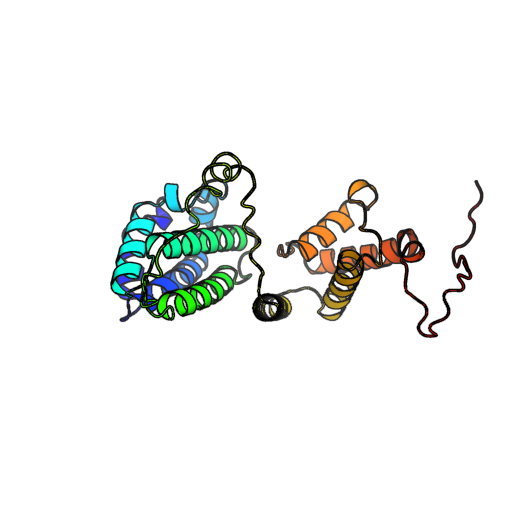 1
ATOM 803 C C . ASN A 1 105 ? -2.786 3.426 -5.173 1.00 87.00 105 ASN A C 1
ATOM 805 O O . ASN A 1 105 ? -1.889 3.591 -6.002 1.00 87.00 105 ASN A O 1
ATOM 809 N N . ALA A 1 106 ? -2.583 3.645 -3.871 1.00 83.88 106 ALA A N 1
ATOM 810 C CA . ALA A 1 106 ? -1.283 4.042 -3.325 1.00 83.88 106 ALA A CA 1
ATOM 811 C C . ALA A 1 106 ? -0.204 2.971 -3.580 1.00 83.88 106 ALA A C 1
ATOM 813 O O . ALA A 1 106 ? 0.879 3.275 -4.090 1.00 83.88 106 ALA A O 1
ATOM 814 N N . ALA A 1 107 ? -0.520 1.697 -3.332 1.00 89.94 107 ALA A N 1
ATOM 815 C CA . ALA A 1 107 ? 0.387 0.588 -3.623 1.00 89.94 107 ALA A CA 1
ATOM 816 C C . ALA A 1 107 ? 0.684 0.437 -5.121 1.00 89.94 107 ALA A C 1
ATOM 818 O O . ALA A 1 107 ? 1.820 0.139 -5.491 1.00 89.94 107 ALA A O 1
ATOM 819 N N . ARG A 1 108 ? -0.284 0.721 -6.000 1.00 90.62 108 ARG A N 1
ATOM 820 C CA . ARG A 1 108 ? -0.074 0.771 -7.454 1.00 90.62 108 ARG A CA 1
ATOM 821 C C . ARG A 1 108 ? 0.944 1.840 -7.850 1.00 90.62 108 ARG A C 1
ATOM 823 O O . ARG A 1 108 ? 1.795 1.586 -8.702 1.00 90.62 108 ARG A O 1
ATOM 830 N N . ILE A 1 109 ? 0.861 3.032 -7.256 1.00 85.94 109 ILE A N 1
ATOM 831 C CA . ILE A 1 109 ? 1.807 4.130 -7.505 1.00 85.94 109 ILE A CA 1
ATOM 832 C C . ILE A 1 109 ? 3.214 3.725 -7.046 1.00 85.94 109 ILE A C 1
ATOM 834 O O . ILE A 1 109 ? 4.170 3.884 -7.807 1.00 85.94 109 ILE A O 1
ATOM 838 N N . ALA A 1 110 ? 3.339 3.119 -5.862 1.00 86.88 110 ALA A N 1
ATOM 839 C CA . ALA A 1 110 ? 4.612 2.600 -5.362 1.00 86.88 110 ALA A CA 1
ATOM 840 C C . ALA A 1 110 ? 5.186 1.497 -6.271 1.00 86.88 110 ALA A C 1
ATOM 842 O O . ALA A 1 110 ? 6.352 1.550 -6.664 1.00 86.88 110 ALA A O 1
ATOM 843 N N . ALA A 1 111 ? 4.358 0.537 -6.691 1.00 90.00 111 ALA A N 1
ATOM 844 C CA . ALA A 1 111 ? 4.763 -0.530 -7.602 1.00 90.00 111 ALA A CA 1
ATOM 845 C C . ALA A 1 111 ? 5.227 0.012 -8.963 1.00 90.00 111 ALA A C 1
ATOM 847 O O . ALA A 1 111 ? 6.177 -0.513 -9.545 1.00 90.00 111 ALA A O 1
ATOM 848 N N . LYS A 1 112 ? 4.608 1.092 -9.459 1.00 89.06 112 LYS A N 1
ATOM 849 C CA . LYS A 1 112 ? 5.049 1.781 -10.678 1.00 89.06 112 LYS A CA 1
ATOM 850 C C . LYS A 1 112 ? 6.449 2.375 -10.514 1.00 89.06 112 LYS A C 1
ATOM 852 O O . LYS A 1 112 ? 7.268 2.213 -11.413 1.00 89.06 112 LYS A O 1
ATOM 857 N N . ALA A 1 113 ? 6.747 3.005 -9.379 1.00 85.25 113 ALA A N 1
ATOM 858 C CA . ALA A 1 113 ? 8.081 3.543 -9.109 1.00 85.25 113 ALA A CA 1
ATOM 859 C C . ALA A 1 113 ? 9.150 2.433 -9.067 1.00 85.25 113 ALA A C 1
ATOM 861 O O . ALA A 1 113 ? 10.204 2.561 -9.690 1.00 85.25 113 ALA A O 1
ATOM 862 N N . ILE A 1 114 ? 8.845 1.304 -8.415 1.00 86.44 114 ILE A N 1
ATOM 863 C CA . ILE A 1 114 ? 9.728 0.126 -8.382 1.00 86.44 114 ILE A CA 1
ATOM 864 C C . ILE A 1 114 ? 9.941 -0.432 -9.794 1.00 86.44 114 ILE A C 1
ATOM 866 O O . ILE A 1 114 ? 11.063 -0.772 -10.166 1.00 86.44 114 ILE A O 1
ATOM 870 N N . LEU A 1 115 ? 8.880 -0.514 -10.600 1.00 86.56 115 LEU A N 1
ATOM 871 C CA . LEU A 1 115 ? 8.946 -0.993 -11.979 1.00 86.56 115 LEU A CA 1
ATOM 872 C C . LEU A 1 115 ? 9.845 -0.103 -12.847 1.00 86.56 115 LEU A C 1
ATOM 874 O O . LEU A 1 115 ? 10.644 -0.615 -13.630 1.00 86.56 115 LEU A O 1
ATOM 878 N N . GLU A 1 116 ? 9.741 1.217 -12.701 1.00 84.56 116 GLU A N 1
ATOM 879 C CA . GLU A 1 116 ? 10.583 2.163 -13.432 1.00 84.56 116 GLU A CA 1
ATOM 880 C C . GLU A 1 116 ? 12.070 2.016 -13.074 1.00 84.56 116 GLU A C 1
ATOM 882 O O . GLU A 1 116 ? 12.900 2.041 -13.985 1.00 84.56 116 GLU A O 1
ATOM 887 N N . ASP A 1 117 ? 12.422 1.789 -11.801 1.00 80.25 117 ASP A N 1
ATOM 888 C CA . ASP A 1 117 ? 13.808 1.478 -11.401 1.00 80.25 117 ASP A CA 1
ATOM 889 C C . ASP A 1 117 ? 14.264 0.118 -11.952 1.00 80.25 117 ASP A C 1
ATOM 891 O O . ASP A 1 117 ? 15.350 -0.021 -12.522 1.00 80.25 117 ASP A O 1
ATOM 895 N N . ALA A 1 118 ? 13.401 -0.893 -11.846 1.00 77.31 118 ALA A N 1
ATOM 896 C CA . ALA A 1 118 ? 13.714 -2.265 -12.225 1.00 77.31 118 ALA A CA 1
ATOM 897 C C . ALA A 1 118 ? 13.919 -2.446 -13.741 1.00 77.31 118 ALA A C 1
ATOM 899 O O . ALA A 1 118 ? 14.663 -3.340 -14.157 1.00 77.31 118 ALA A O 1
ATOM 900 N N . VAL A 1 119 ? 13.297 -1.591 -14.562 1.00 74.69 119 VAL A N 1
ATOM 901 C CA . VAL A 1 119 ? 13.478 -1.539 -16.023 1.00 74.69 119 VAL A CA 1
ATOM 902 C C . VAL A 1 119 ? 14.663 -0.650 -16.423 1.00 74.69 119 VAL A C 1
ATOM 904 O O . VAL A 1 119 ? 15.322 -0.932 -17.424 1.00 74.69 119 VAL A O 1
ATOM 907 N N . LYS A 1 120 ? 14.970 0.410 -15.659 1.00 65.69 120 LYS A N 1
ATOM 908 C CA . LYS A 1 120 ? 16.018 1.383 -16.012 1.00 65.69 120 LYS A CA 1
ATOM 909 C C . LYS A 1 120 ? 17.444 0.910 -15.767 1.00 65.69 120 LYS A C 1
ATOM 911 O O . LYS A 1 120 ? 18.333 1.532 -16.337 1.00 65.69 120 LYS A O 1
ATOM 916 N N . ARG A 1 121 ? 17.706 -0.144 -14.982 1.00 54.91 121 ARG A N 1
ATOM 917 C CA . ARG A 1 121 ? 19.093 -0.570 -14.702 1.00 54.91 121 ARG A CA 1
ATOM 918 C C . ARG A 1 121 ? 19.827 -0.959 -15.994 1.00 54.91 121 ARG A C 1
ATOM 920 O O . ARG A 1 121 ? 19.560 -2.034 -16.543 1.00 54.91 121 ARG A O 1
ATOM 927 N N . PRO A 1 122 ? 20.788 -0.146 -16.481 1.00 47.53 122 PRO A N 1
ATOM 928 C CA . PRO A 1 122 ? 21.640 -0.577 -17.570 1.00 47.53 122 PRO A CA 1
ATOM 929 C C . PRO A 1 122 ? 22.495 -1.735 -17.054 1.00 47.53 122 PRO A C 1
ATOM 931 O O . PRO A 1 122 ? 22.966 -1.714 -15.915 1.00 47.53 122 PRO A O 1
ATOM 934 N N . LYS A 1 123 ? 22.698 -2.760 -17.889 1.00 48.19 123 LYS A N 1
ATOM 935 C CA . LYS A 1 123 ? 23.693 -3.805 -17.628 1.00 48.19 123 LYS A CA 1
ATOM 936 C C . LYS A 1 123 ? 25.014 -3.098 -17.328 1.00 48.19 123 LYS A C 1
ATOM 938 O O . LYS A 1 123 ? 25.606 -2.535 -18.249 1.00 48.19 123 LYS A O 1
ATOM 943 N N . LEU A 1 124 ? 25.453 -3.096 -16.066 1.00 48.03 124 LEU A N 1
ATOM 944 C CA . LEU A 1 124 ? 26.795 -2.647 -15.722 1.00 48.03 124 LEU A CA 1
ATOM 945 C C . LEU A 1 124 ? 27.723 -3.560 -16.524 1.00 48.03 124 LEU A C 1
ATOM 947 O O . LEU A 1 124 ? 27.816 -4.757 -16.246 1.00 48.03 124 LEU A O 1
ATOM 951 N N . LYS A 1 125 ? 28.321 -3.034 -17.596 1.00 42.38 125 LYS A N 1
ATOM 952 C CA . LYS A 1 125 ? 29.385 -3.739 -18.297 1.00 42.38 125 LYS A CA 1
ATOM 953 C C . LYS A 1 125 ? 30.488 -3.884 -17.262 1.00 42.38 125 LYS A C 1
ATOM 955 O O . LYS A 1 125 ? 31.138 -2.904 -16.919 1.00 42.38 125 LYS A O 1
ATOM 960 N N . SER A 1 126 ? 30.619 -5.086 -16.713 1.00 43.44 126 SER A N 1
ATOM 961 C CA . SER A 1 126 ? 31.730 -5.457 -15.853 1.00 43.44 126 SER A CA 1
ATOM 962 C C . SER A 1 126 ? 32.992 -5.367 -16.702 1.00 43.44 126 SER A C 1
ATOM 964 O O . SER A 1 126 ? 33.368 -6.303 -17.402 1.00 43.44 126 SER A O 1
ATOM 966 N N . THR A 1 127 ? 33.621 -4.198 -16.705 1.00 43.78 127 THR A N 1
ATOM 967 C CA . THR A 1 127 ? 35.010 -4.054 -17.116 1.00 43.78 127 THR A CA 1
ATOM 968 C C . THR A 1 127 ? 35.851 -4.528 -15.944 1.00 43.78 127 THR A C 1
ATOM 970 O O . THR A 1 127 ? 36.394 -3.739 -15.175 1.00 43.78 127 THR A O 1
ATOM 973 N N . TRP A 1 128 ? 35.900 -5.850 -15.779 1.00 45.22 128 TRP A N 1
ATOM 974 C CA . TRP A 1 128 ? 36.937 -6.514 -15.007 1.00 45.22 128 TRP A CA 1
ATOM 975 C C . TRP A 1 128 ? 38.230 -6.416 -15.819 1.00 45.22 128 TRP A C 1
ATOM 977 O O . TRP A 1 128 ? 38.614 -7.326 -16.548 1.00 45.22 128 TRP A O 1
ATOM 987 N N . THR A 1 129 ? 38.888 -5.264 -15.750 1.00 41.03 129 THR A N 1
ATOM 988 C CA . THR A 1 129 ? 40.286 -5.142 -16.154 1.00 41.03 129 THR A CA 1
ATOM 989 C C . THR A 1 129 ? 41.147 -5.556 -14.975 1.00 41.03 129 THR A C 1
ATOM 991 O O . THR A 1 129 ? 41.219 -4.860 -13.965 1.00 41.03 129 THR A O 1
ATOM 994 N N . TYR A 1 130 ? 41.765 -6.726 -15.124 1.00 46.94 130 TYR A N 1
ATOM 995 C CA . TYR A 1 130 ? 42.811 -7.261 -14.266 1.00 46.94 130 TYR A CA 1
ATOM 996 C C . TYR A 1 130 ? 43.889 -6.204 -14.007 1.00 46.94 130 TYR A C 1
ATOM 998 O O . TYR A 1 130 ? 44.587 -5.804 -14.935 1.00 46.94 130 TYR A O 1
ATOM 1006 N N . TRP A 1 131 ? 44.054 -5.802 -12.747 1.00 43.03 131 TRP A N 1
ATOM 1007 C CA . TRP A 1 131 ? 45.319 -5.261 -12.266 1.00 43.03 131 TRP A CA 1
ATOM 1008 C C . TRP A 1 131 ? 45.919 -6.246 -11.266 1.00 43.03 131 TRP A C 1
ATOM 1010 O O . TRP A 1 131 ? 45.348 -6.600 -10.237 1.00 43.03 131 TRP A O 1
ATOM 1020 N N . SER A 1 132 ? 47.054 -6.752 -11.717 1.00 37.97 132 SER A N 1
ATOM 1021 C CA . SER A 1 132 ? 48.034 -7.646 -11.129 1.00 37.97 132 SER A CA 1
ATOM 1022 C C . SER A 1 132 ? 48.401 -7.379 -9.668 1.00 37.97 132 SER A C 1
ATOM 1024 O O . SER A 1 132 ? 48.679 -6.247 -9.293 1.00 37.97 132 SER A O 1
ATOM 1026 N N . GLY A 1 133 ? 48.572 -8.483 -8.933 1.00 44.06 133 GLY A N 1
ATOM 1027 C CA . GLY A 1 133 ? 49.759 -8.737 -8.112 1.00 44.06 133 GLY A CA 1
ATOM 1028 C C . GLY A 1 133 ? 49.923 -7.912 -6.837 1.00 44.06 133 GLY A C 1
ATOM 1029 O O . GLY A 1 133 ? 50.542 -6.858 -6.863 1.00 44.06 133 GLY A O 1
ATOM 1030 N N . GLY A 1 134 ? 49.501 -8.479 -5.701 1.00 44.12 134 GLY A N 1
ATOM 1031 C CA . GLY A 1 134 ? 50.065 -8.110 -4.396 1.00 44.12 134 GLY A CA 1
ATOM 1032 C C . GLY A 1 134 ? 49.092 -7.586 -3.341 1.00 44.12 134 GLY A C 1
ATOM 1033 O O . GLY A 1 134 ? 49.362 -6.549 -2.757 1.00 44.12 134 GLY A O 1
ATOM 1034 N N . ALA A 1 135 ? 47.989 -8.289 -3.050 1.00 41.75 135 ALA A N 1
ATOM 1035 C CA . ALA A 1 135 ? 47.254 -8.080 -1.787 1.00 41.75 135 ALA A CA 1
ATOM 1036 C C . ALA A 1 135 ? 46.379 -9.276 -1.346 1.00 41.75 135 ALA A C 1
ATOM 1038 O O . ALA A 1 135 ? 45.443 -9.111 -0.565 1.00 41.75 135 ALA A O 1
ATOM 1039 N N . VAL A 1 136 ? 46.646 -10.502 -1.816 1.00 43.38 136 VAL A N 1
ATOM 1040 C CA . VAL A 1 136 ? 45.881 -11.694 -1.392 1.00 43.38 136 VAL A CA 1
ATOM 1041 C C . VAL A 1 136 ? 46.534 -12.308 -0.151 1.00 43.38 136 VAL A C 1
ATOM 1043 O O . VAL A 1 136 ? 47.129 -13.375 -0.213 1.00 43.38 136 VAL A O 1
ATOM 1046 N N . ALA A 1 137 ? 46.478 -11.597 0.974 1.00 42.44 137 ALA A N 1
ATOM 1047 C CA . ALA A 1 137 ? 46.806 -12.174 2.286 1.00 42.44 137 ALA A CA 1
ATOM 1048 C C . ALA A 1 137 ? 46.076 -11.514 3.474 1.00 42.44 137 ALA A C 1
ATOM 1050 O O . ALA A 1 137 ? 46.172 -12.017 4.587 1.00 42.44 137 ALA A O 1
ATOM 1051 N N . GLY A 1 138 ? 45.319 -10.427 3.270 1.00 42.12 138 GLY A N 1
ATOM 1052 C CA . GLY A 1 138 ? 44.625 -9.731 4.367 1.00 42.12 138 GLY A CA 1
ATOM 1053 C C . GLY A 1 138 ? 43.138 -10.061 4.544 1.00 42.12 138 GLY A C 1
ATOM 1054 O O . GLY A 1 138 ? 42.578 -9.795 5.600 1.00 42.12 138 GLY A O 1
ATOM 1055 N N . VAL A 1 139 ? 42.465 -10.632 3.537 1.00 45.72 139 VAL A N 1
ATOM 1056 C CA . VAL A 1 139 ? 40.983 -10.628 3.505 1.00 45.72 139 VAL A CA 1
ATOM 1057 C C . VAL A 1 139 ? 40.341 -11.923 4.026 1.00 45.72 139 VAL A C 1
ATOM 1059 O O . VAL A 1 139 ? 39.150 -11.941 4.326 1.00 45.72 139 VAL A O 1
ATOM 1062 N N . LEU A 1 140 ? 41.102 -12.999 4.247 1.00 44.62 140 LEU A N 1
ATOM 1063 C CA . LEU A 1 140 ? 40.516 -14.265 4.720 1.00 44.62 140 LEU A CA 1
ATOM 1064 C C . LEU A 1 140 ? 40.139 -14.285 6.215 1.00 44.62 140 LEU A C 1
ATOM 1066 O O . LEU A 1 140 ? 39.448 -15.205 6.636 1.00 44.62 140 LEU A O 1
ATOM 1070 N N . ILE A 1 141 ? 40.479 -13.252 6.997 1.00 46.19 141 ILE A N 1
ATOM 1071 C CA . ILE A 1 141 ? 39.993 -13.099 8.386 1.00 46.19 141 ILE A CA 1
ATOM 1072 C C . ILE A 1 141 ? 38.684 -12.279 8.451 1.00 46.19 141 ILE A C 1
ATOM 1074 O O . ILE A 1 141 ? 37.957 -12.348 9.437 1.00 46.19 141 ILE A O 1
ATOM 1078 N N . ALA A 1 142 ? 38.285 -11.589 7.375 1.00 43.03 142 ALA A N 1
ATOM 1079 C CA . ALA A 1 142 ? 37.039 -10.811 7.356 1.00 43.03 142 ALA A CA 1
ATOM 1080 C C . ALA A 1 142 ? 35.786 -11.631 6.976 1.00 43.03 142 ALA A C 1
ATOM 1082 O O . ALA A 1 142 ? 34.669 -11.147 7.132 1.00 43.03 142 ALA A O 1
ATOM 1083 N N . MET A 1 143 ? 35.933 -12.878 6.509 1.00 47.19 143 MET A N 1
ATOM 1084 C CA . MET A 1 143 ? 34.799 -13.701 6.049 1.00 47.19 143 MET A CA 1
ATOM 1085 C C . MET A 1 143 ? 34.093 -14.518 7.146 1.00 47.19 143 MET A C 1
ATOM 1087 O O . MET A 1 143 ? 33.073 -15.138 6.863 1.00 47.19 143 MET A O 1
ATOM 1091 N N . GLY A 1 144 ? 34.584 -14.507 8.392 1.00 39.47 144 GLY A N 1
ATOM 1092 C CA . GLY A 1 144 ? 33.946 -15.217 9.513 1.00 39.47 144 GLY A CA 1
ATOM 1093 C C . GLY A 1 144 ? 32.959 -14.384 10.344 1.00 39.47 144 GLY A C 1
ATOM 1094 O O . GLY A 1 144 ? 32.124 -14.952 11.039 1.00 39.47 144 GLY A O 1
ATOM 1095 N N . GLY A 1 145 ? 33.033 -13.048 10.281 1.00 44.09 145 GLY A N 1
ATOM 1096 C CA . GLY A 1 145 ? 32.237 -12.144 11.132 1.00 44.09 145 GLY A CA 1
ATOM 1097 C C . GLY A 1 145 ? 31.037 -11.474 10.452 1.00 44.09 145 GLY A C 1
ATOM 1098 O O . GLY A 1 145 ? 30.229 -10.846 11.124 1.00 44.09 145 GLY A O 1
ATOM 1099 N N . TYR A 1 146 ? 30.887 -11.608 9.132 1.00 46.97 146 TYR A N 1
ATOM 1100 C CA . TYR A 1 146 ? 29.912 -10.840 8.340 1.00 46.97 146 TYR A CA 1
ATOM 1101 C C . TYR A 1 146 ? 28.564 -11.545 8.104 1.00 46.97 146 TYR A C 1
ATOM 1103 O O . TYR A 1 146 ? 27.850 -11.214 7.161 1.00 46.97 146 TYR A O 1
ATOM 1111 N N . LEU A 1 147 ? 28.184 -12.501 8.959 1.00 47.75 147 LEU A N 1
ATOM 1112 C CA . LEU A 1 147 ? 26.837 -13.100 8.944 1.00 47.75 147 LEU A CA 1
ATOM 1113 C C . LEU A 1 147 ? 25.954 -12.675 10.126 1.00 47.75 147 LEU A C 1
ATOM 1115 O O . LEU A 1 147 ? 24.866 -13.215 10.305 1.00 47.75 147 LEU A O 1
ATOM 1119 N N . VAL A 1 148 ? 26.368 -11.666 10.897 1.00 46.72 148 VAL A N 1
ATOM 1120 C CA . VAL A 1 148 ? 25.510 -11.019 11.896 1.00 46.72 148 VAL A CA 1
ATOM 1121 C C . VAL A 1 148 ? 25.610 -9.511 11.696 1.00 46.72 148 VAL A C 1
ATOM 1123 O O . VAL A 1 148 ? 26.601 -8.900 12.075 1.00 46.72 148 VAL A O 1
ATOM 1126 N N . GLY A 1 149 ? 24.594 -8.908 11.073 1.00 44.34 149 GLY A N 1
ATOM 1127 C CA . GLY A 1 149 ? 24.434 -7.450 11.100 1.00 44.34 149 GLY A CA 1
ATOM 1128 C C . GLY A 1 149 ? 24.251 -6.726 9.769 1.00 44.34 149 GLY A C 1
ATOM 1129 O O . GLY A 1 149 ? 24.370 -5.505 9.758 1.00 44.34 149 GLY A O 1
ATOM 1130 N N . SER A 1 150 ? 23.906 -7.389 8.661 1.00 43.72 150 SER A N 1
ATOM 1131 C CA . SER A 1 150 ? 23.380 -6.660 7.497 1.00 43.72 150 SER A CA 1
ATOM 1132 C C . SER A 1 150 ? 21.925 -6.241 7.749 1.00 43.72 150 SER A C 1
ATOM 1134 O O . SER A 1 150 ? 20.988 -6.793 7.172 1.00 43.72 150 SER A O 1
ATOM 1136 N N . GLN A 1 151 ? 21.740 -5.267 8.638 1.00 42.75 151 GLN A N 1
ATOM 1137 C CA . GLN A 1 151 ? 20.585 -4.379 8.592 1.00 42.75 151 GLN A CA 1
ATOM 1138 C C . GLN A 1 151 ? 20.735 -3.612 7.273 1.00 42.75 151 GLN A C 1
ATOM 1140 O O . GLN A 1 151 ? 21.664 -2.821 7.110 1.00 42.75 151 GLN A O 1
ATOM 1145 N N . ILE A 1 152 ? 19.889 -3.905 6.287 1.00 41.53 152 ILE A N 1
ATOM 1146 C CA . ILE A 1 152 ? 19.804 -3.085 5.080 1.00 41.53 152 ILE A CA 1
ATOM 1147 C C . ILE A 1 152 ? 19.226 -1.746 5.538 1.00 41.53 152 ILE A C 1
ATOM 1149 O O . ILE A 1 152 ? 18.016 -1.621 5.710 1.00 41.53 152 ILE A O 1
ATOM 1153 N N . ALA A 1 153 ? 20.084 -0.754 5.770 1.00 43.22 153 ALA A N 1
ATOM 1154 C CA . ALA A 1 153 ? 19.648 0.629 5.838 1.00 43.22 153 ALA A CA 1
ATOM 1155 C C . ALA A 1 153 ? 19.230 1.023 4.418 1.00 43.22 153 ALA A C 1
ATOM 1157 O O . ALA A 1 153 ? 20.057 1.353 3.570 1.00 43.22 153 ALA A O 1
ATOM 1158 N N . VAL A 1 154 ? 17.937 0.886 4.127 1.00 43.19 154 VAL A N 1
ATOM 1159 C CA . VAL A 1 154 ? 17.333 1.547 2.976 1.00 43.19 154 VAL A CA 1
ATOM 1160 C C . VAL A 1 154 ? 17.388 3.034 3.304 1.00 43.19 154 VAL A C 1
ATOM 1162 O O . VAL A 1 154 ? 16.558 3.527 4.062 1.00 43.19 154 VAL A O 1
ATOM 1165 N N . GLU A 1 155 ? 18.393 3.740 2.788 1.00 42.78 155 GLU A N 1
ATOM 1166 C CA . GLU A 1 155 ? 18.339 5.197 2.681 1.00 42.78 155 GLU A CA 1
ATOM 1167 C C . GLU A 1 155 ? 17.174 5.516 1.745 1.00 42.78 155 GLU A C 1
ATOM 1169 O O . GLU A 1 155 ? 17.291 5.512 0.518 1.00 42.78 155 GLU A O 1
ATOM 1174 N N . ALA A 1 156 ? 15.997 5.689 2.336 1.00 43.41 156 ALA A N 1
ATOM 1175 C CA . ALA A 1 156 ? 14.864 6.257 1.650 1.00 43.41 156 ALA A CA 1
ATOM 1176 C C . ALA A 1 156 ? 15.298 7.650 1.183 1.00 43.41 156 ALA A C 1
ATOM 1178 O O . ALA A 1 156 ? 15.659 8.507 1.990 1.00 43.41 156 ALA A O 1
ATOM 1179 N N . SER A 1 157 ? 15.362 7.849 -0.135 1.00 52.75 157 SER A N 1
ATOM 1180 C CA . SER A 1 157 ? 15.718 9.152 -0.680 1.00 52.75 157 SER A CA 1
ATOM 1181 C C . SER A 1 157 ? 14.725 10.185 -0.149 1.00 52.75 157 SER A C 1
ATOM 1183 O O . SER A 1 157 ? 13.516 9.939 -0.126 1.00 52.75 157 SER A O 1
ATOM 1185 N N . ALA A 1 158 ? 15.226 11.342 0.288 1.00 51.34 158 ALA A N 1
ATOM 1186 C CA . ALA A 1 158 ? 14.389 12.416 0.827 1.00 51.34 158 ALA A CA 1
ATOM 1187 C C . ALA A 1 158 ? 13.235 12.787 -0.130 1.00 51.34 158 ALA A C 1
ATOM 1189 O O . ALA A 1 158 ? 12.135 13.106 0.317 1.00 51.34 158 ALA A O 1
ATOM 1190 N N . ASP A 1 159 ? 13.455 12.636 -1.441 1.00 48.94 159 ASP A N 1
ATOM 1191 C CA . ASP A 1 159 ? 12.447 12.827 -2.487 1.00 48.94 159 ASP A CA 1
ATOM 1192 C C . ASP A 1 159 ? 11.314 11.789 -2.452 1.00 48.94 159 ASP A C 1
ATOM 1194 O O . ASP A 1 159 ? 10.150 12.141 -2.654 1.00 48.94 159 ASP A O 1
ATOM 1198 N N . TYR A 1 160 ? 11.619 10.518 -2.166 1.00 52.84 160 TYR A N 1
ATOM 1199 C CA . TYR A 1 160 ? 10.608 9.465 -2.035 1.00 52.84 160 TYR A CA 1
ATOM 1200 C C . TYR A 1 160 ? 9.737 9.696 -0.800 1.00 52.84 160 TYR A C 1
ATOM 1202 O O . TYR A 1 160 ? 8.510 9.624 -0.880 1.00 52.84 160 TYR A O 1
ATOM 1210 N N . GLN A 1 161 ? 10.367 10.037 0.326 1.00 49.72 161 GLN A N 1
ATOM 1211 C CA . GLN A 1 161 ? 9.659 10.320 1.572 1.00 49.72 161 GLN A CA 1
ATOM 1212 C C . GLN A 1 161 ? 8.771 11.559 1.427 1.00 49.72 161 GLN A C 1
ATOM 1214 O O . GLN A 1 161 ? 7.609 11.535 1.817 1.00 49.72 161 GLN A O 1
ATOM 1219 N N . ALA A 1 162 ? 9.274 12.617 0.784 1.00 54.66 162 ALA A N 1
ATOM 1220 C CA . ALA A 1 162 ? 8.507 13.831 0.535 1.00 54.66 162 ALA A CA 1
ATOM 1221 C C . ALA A 1 162 ? 7.301 13.584 -0.384 1.00 54.66 162 ALA A C 1
ATOM 1223 O O . ALA A 1 162 ? 6.213 14.081 -0.096 1.00 54.66 162 ALA A O 1
ATOM 1224 N N . ALA A 1 163 ? 7.463 12.808 -1.461 1.00 52.25 163 ALA A N 1
ATOM 1225 C CA . ALA A 1 163 ? 6.374 12.477 -2.381 1.00 52.25 163 ALA A CA 1
ATOM 1226 C C . ALA A 1 163 ? 5.308 11.579 -1.730 1.00 52.25 163 ALA A C 1
ATOM 1228 O O . ALA A 1 163 ? 4.114 11.823 -1.905 1.00 52.25 163 ALA A O 1
ATOM 1229 N N . TYR A 1 164 ? 5.733 10.589 -0.939 1.00 52.50 164 TYR A N 1
ATOM 1230 C CA . TYR A 1 164 ? 4.846 9.721 -0.163 1.00 52.50 164 TYR A CA 1
ATOM 1231 C C . TYR A 1 164 ? 4.053 10.515 0.881 1.00 52.50 164 TYR A C 1
ATOM 1233 O O . TYR A 1 164 ? 2.826 10.428 0.928 1.00 52.50 164 TYR A O 1
ATOM 1241 N N . ASN A 1 165 ? 4.736 11.367 1.649 1.00 57.34 165 ASN A N 1
ATOM 1242 C CA . ASN A 1 165 ? 4.107 12.211 2.661 1.00 57.34 165 ASN A CA 1
ATOM 1243 C C . ASN A 1 165 ? 3.086 13.168 2.029 1.00 57.34 165 ASN A C 1
ATOM 1245 O O . ASN A 1 165 ? 2.001 13.346 2.576 1.00 57.34 165 ASN A O 1
ATOM 1249 N N . ARG A 1 166 ? 3.390 13.740 0.852 1.00 55.25 166 ARG A N 1
ATOM 1250 C CA . ARG A 1 166 ? 2.468 14.624 0.117 1.00 55.25 166 ARG A CA 1
ATOM 1251 C C . ARG A 1 166 ? 1.210 13.901 -0.354 1.00 55.25 166 ARG A C 1
ATOM 1253 O O . ARG A 1 166 ? 0.115 14.407 -0.139 1.00 55.25 166 ARG A O 1
ATOM 1260 N N . ALA A 1 167 ? 1.369 12.723 -0.956 1.00 53.19 167 ALA A N 1
ATOM 1261 C CA . ALA A 1 167 ? 0.242 11.920 -1.422 1.00 53.19 167 ALA A CA 1
ATOM 1262 C C . ALA A 1 167 ? -0.658 11.486 -0.254 1.00 53.19 167 ALA A C 1
ATOM 1264 O O . ALA A 1 167 ? -1.877 11.483 -0.378 1.00 53.19 167 ALA A O 1
ATOM 1265 N N . MET A 1 168 ? -0.061 11.187 0.903 1.00 52.47 168 MET A N 1
ATOM 1266 C CA . MET A 1 168 ? -0.805 10.806 2.099 1.00 52.47 168 MET A CA 1
ATOM 1267 C C . MET A 1 168 ? -1.542 11.992 2.749 1.00 52.47 168 MET A C 1
ATOM 1269 O O . MET A 1 168 ? -2.672 11.831 3.213 1.00 52.47 168 MET A O 1
ATOM 1273 N N . LEU A 1 169 ? -0.933 13.184 2.741 1.00 55.62 169 LEU A N 1
ATOM 1274 C CA . LEU A 1 169 ? -1.537 14.449 3.184 1.00 55.62 169 LEU A CA 1
ATOM 1275 C C . LEU A 1 169 ? -2.792 14.813 2.375 1.00 55.62 169 LEU A C 1
ATOM 1277 O O . LEU A 1 169 ? -3.741 15.337 2.949 1.00 55.62 169 LEU A O 1
ATOM 1281 N N . GLU A 1 170 ? -2.819 14.512 1.075 1.00 49.97 170 GLU A N 1
ATOM 1282 C CA . GLU A 1 170 ? -3.987 14.752 0.210 1.00 49.97 170 GLU A CA 1
ATOM 1283 C C . GLU A 1 170 ? -5.148 13.783 0.481 1.00 49.97 170 GLU A C 1
ATOM 1285 O O . GLU A 1 170 ? -6.307 14.128 0.256 1.00 49.97 170 GLU A O 1
ATOM 1290 N N . THR A 1 171 ? -4.855 12.588 0.995 1.00 50.34 171 THR A N 1
ATOM 1291 C CA . THR A 1 171 ? -5.856 11.549 1.291 1.00 50.34 171 THR A CA 1
ATOM 1292 C C . THR A 1 171 ? -6.285 11.491 2.757 1.00 50.34 171 THR A C 1
ATOM 1294 O O . THR A 1 171 ? -7.190 10.729 3.096 1.00 50.34 171 THR A O 1
ATOM 1297 N N . SER A 1 172 ? -5.645 12.258 3.647 1.00 54.44 172 SER A N 1
ATOM 1298 C CA . SER A 1 172 ? -5.929 12.182 5.080 1.00 54.44 172 SER A CA 1
ATOM 1299 C C . SER A 1 172 ? -7.184 12.987 5.449 1.00 54.44 172 SER A C 1
ATOM 1301 O O . SER A 1 172 ? -7.239 14.190 5.200 1.00 54.44 172 SER A O 1
ATOM 1303 N N . PRO A 1 173 ? -8.181 12.376 6.109 1.00 58.41 173 PRO A N 1
ATOM 1304 C CA . PRO A 1 173 ? -9.352 13.080 6.645 1.00 58.41 173 PRO A CA 1
ATOM 1305 C C . PRO A 1 173 ? -9.062 13.959 7.886 1.00 58.41 173 PRO A C 1
ATOM 1307 O O . PRO A 1 173 ? -9.991 14.523 8.466 1.00 58.41 173 PRO A O 1
ATOM 1310 N N . ILE A 1 174 ? -7.800 14.073 8.320 1.00 65.62 174 ILE A N 1
ATOM 1311 C CA . ILE A 1 174 ? -7.351 14.936 9.428 1.00 65.62 174 ILE A CA 1
ATOM 1312 C C . ILE A 1 174 ? -6.932 16.306 8.874 1.00 65.62 174 ILE A C 1
ATOM 1314 O O . ILE A 1 174 ? -6.384 16.396 7.778 1.00 65.62 174 ILE A O 1
ATOM 1318 N N . SER A 1 175 ? -7.160 17.387 9.630 1.00 73.69 175 SER A N 1
ATOM 1319 C CA . SER A 1 175 ? -6.812 18.735 9.171 1.00 73.69 175 SER A CA 1
ATOM 1320 C C . SER A 1 175 ? -5.304 18.875 8.871 1.00 73.69 175 SER A C 1
ATOM 1322 O O . SER A 1 175 ? -4.464 18.459 9.678 1.00 73.69 175 SER A O 1
ATOM 1324 N N . PRO A 1 176 ? -4.931 19.489 7.731 1.00 70.31 176 PRO A N 1
ATOM 1325 C CA . PRO A 1 176 ? -3.538 19.546 7.279 1.00 70.31 176 PRO A CA 1
ATOM 1326 C C . PRO A 1 176 ? -2.634 20.348 8.229 1.00 70.31 176 PRO A C 1
ATOM 1328 O O . PRO A 1 176 ? -1.470 20.002 8.411 1.00 70.31 176 PRO A O 1
ATOM 1331 N N . ASP A 1 177 ? -3.177 21.378 8.887 1.00 78.00 177 ASP A N 1
ATOM 1332 C CA . ASP A 1 177 ? -2.465 22.178 9.896 1.00 78.00 177 ASP A CA 1
ATOM 1333 C C . ASP A 1 177 ? -2.120 21.365 11.156 1.00 78.00 177 ASP A C 1
ATOM 1335 O O . ASP A 1 177 ? -1.028 21.482 11.713 1.00 78.00 177 ASP A O 1
ATOM 1339 N N . LEU A 1 178 ? -3.032 20.494 11.599 1.00 81.25 178 LEU A N 1
ATOM 1340 C CA . LEU A 1 178 ? -2.804 19.657 12.775 1.00 81.25 178 LEU A CA 1
ATOM 1341 C C . LEU A 1 178 ? -1.739 18.597 12.495 1.00 81.25 178 LEU A C 1
ATOM 1343 O O . LEU A 1 178 ? -0.856 18.374 13.322 1.00 81.25 178 LEU A O 1
ATOM 1347 N N . LEU A 1 179 ? -1.783 17.989 11.308 1.00 80.06 179 LEU A N 1
ATOM 1348 C CA . LEU A 1 179 ? -0.771 17.030 10.883 1.00 80.06 179 LEU A CA 1
ATOM 1349 C C . LEU A 1 179 ? 0.611 17.689 10.776 1.00 80.06 179 LEU A C 1
ATOM 1351 O O . LEU A 1 179 ? 1.586 17.131 11.273 1.00 80.06 179 LEU A O 1
ATOM 1355 N N . ALA A 1 180 ? 0.693 18.898 10.213 1.00 78.31 180 ALA A N 1
ATOM 1356 C CA . ALA A 1 180 ? 1.943 19.651 10.138 1.00 78.31 180 ALA A CA 1
ATOM 1357 C C . ALA A 1 180 ? 2.560 19.898 11.526 1.00 78.31 180 ALA A C 1
ATOM 1359 O O . ALA A 1 180 ? 3.764 19.727 11.695 1.00 78.31 180 ALA A O 1
ATOM 1360 N N . LYS A 1 181 ? 1.743 20.221 12.537 1.00 83.38 181 LYS A N 1
ATOM 1361 C CA . LYS A 1 181 ? 2.204 20.408 13.926 1.00 83.38 181 LYS A CA 1
ATOM 1362 C C . LYS A 1 181 ? 2.747 19.123 14.548 1.00 83.38 181 LYS A C 1
ATOM 1364 O O . LYS A 1 181 ? 3.784 19.156 15.201 1.00 83.38 181 LYS A O 1
ATOM 1369 N N . VAL A 1 182 ? 2.074 17.993 14.331 1.00 84.62 182 VAL A N 1
ATOM 1370 C CA . VAL A 1 182 ? 2.532 16.686 14.836 1.00 84.62 182 VAL A CA 1
ATOM 1371 C C . VAL A 1 182 ? 3.830 16.255 14.147 1.00 84.62 182 VAL A C 1
ATOM 1373 O O . VAL A 1 182 ? 4.736 15.760 14.809 1.00 84.62 182 VAL A O 1
ATOM 1376 N N . MET A 1 183 ? 3.956 16.482 12.838 1.00 81.50 183 MET A N 1
ATOM 1377 C CA . MET A 1 183 ? 5.179 16.173 12.086 1.00 81.50 183 MET A CA 1
ATOM 1378 C C . MET A 1 183 ? 6.346 17.091 12.455 1.00 81.50 183 MET A C 1
ATOM 1380 O O . MET A 1 183 ? 7.476 16.619 12.539 1.00 81.50 183 MET A O 1
ATOM 1384 N N . ALA A 1 184 ? 6.088 18.376 12.716 1.00 82.25 184 ALA A N 1
ATOM 1385 C CA . ALA A 1 184 ? 7.103 19.298 13.219 1.00 82.25 184 ALA A CA 1
ATOM 1386 C C . ALA A 1 184 ? 7.644 18.830 14.576 1.00 82.25 184 ALA A C 1
ATOM 1388 O O . ALA A 1 184 ? 8.856 18.731 14.748 1.00 82.25 184 ALA A O 1
ATOM 1389 N N . LEU A 1 185 ? 6.751 18.436 15.490 1.00 83.00 185 LEU A N 1
ATOM 1390 C CA . LEU A 1 185 ? 7.151 17.866 16.772 1.00 83.00 185 LEU A CA 1
ATOM 1391 C C . LEU A 1 185 ? 7.973 16.577 16.599 1.00 83.00 185 LEU A C 1
ATOM 1393 O O . LEU A 1 185 ? 8.999 16.407 17.253 1.00 83.00 185 LEU A O 1
ATOM 1397 N N . GLN A 1 186 ? 7.556 15.676 15.704 1.00 82.25 186 GLN A N 1
ATOM 1398 C CA . GLN A 1 186 ? 8.306 14.448 15.423 1.00 82.25 186 GLN A CA 1
ATOM 1399 C C . GLN A 1 186 ? 9.711 14.757 14.883 1.00 82.25 186 GLN A C 1
ATOM 1401 O O . GLN A 1 186 ? 10.676 14.137 15.314 1.00 82.25 186 GLN A O 1
ATOM 1406 N N . ALA A 1 187 ? 9.849 15.754 14.006 1.00 79.44 187 ALA A N 1
ATOM 1407 C CA . ALA A 1 187 ? 11.149 16.180 13.496 1.00 79.44 187 A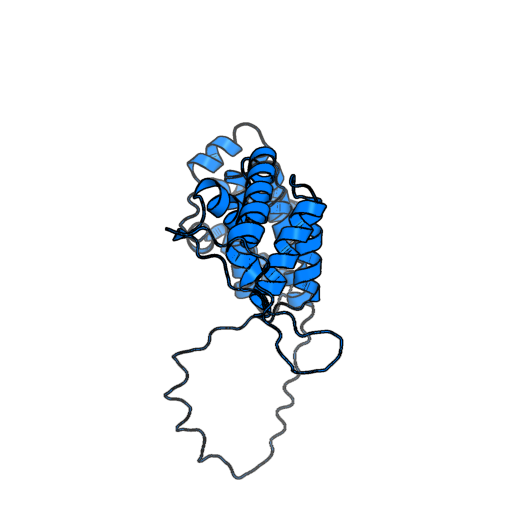LA A CA 1
ATOM 1408 C C . ALA A 1 187 ? 12.054 16.769 14.597 1.00 79.44 187 ALA A C 1
ATOM 1410 O O . ALA A 1 187 ? 13.265 16.539 14.593 1.00 79.44 187 ALA A O 1
ATOM 1411 N N . GLU A 1 188 ? 11.495 17.501 15.564 1.00 78.12 188 GLU A N 1
ATOM 1412 C CA . GLU A 1 188 ? 12.230 18.003 16.736 1.00 78.12 188 GLU A CA 1
ATOM 1413 C C . GLU A 1 188 ? 12.694 16.870 17.667 1.00 78.12 188 GLU A C 1
ATOM 1415 O O . GLU A 1 188 ? 13.795 16.931 18.220 1.00 78.12 188 GLU A O 1
ATOM 1420 N N . ILE A 1 189 ? 11.894 15.807 17.799 1.00 82.50 189 ILE A N 1
ATOM 1421 C CA . ILE A 1 189 ? 12.267 14.591 18.536 1.00 82.50 189 ILE A CA 1
ATOM 1422 C C . ILE A 1 189 ? 13.378 13.832 17.799 1.00 82.50 189 ILE A C 1
ATOM 1424 O O . ILE A 1 189 ? 14.394 13.489 18.400 1.00 82.50 189 ILE A O 1
ATOM 1428 N N . ASP A 1 190 ? 13.223 13.608 16.492 1.00 78.06 190 ASP A N 1
ATOM 1429 C CA . ASP A 1 190 ? 14.185 12.859 15.672 1.00 78.06 190 ASP A CA 1
ATOM 1430 C C . ASP A 1 190 ? 15.539 13.577 15.569 1.00 78.06 190 ASP A C 1
ATOM 1432 O O . ASP A 1 190 ? 16.590 12.941 15.492 1.00 78.06 190 ASP A O 1
ATOM 1436 N N . SER A 1 191 ? 15.527 14.911 15.610 1.00 76.88 191 SER A N 1
ATOM 1437 C CA . SER A 1 191 ? 16.737 15.738 15.652 1.00 76.88 191 SER A CA 1
ATOM 1438 C C . SER A 1 191 ? 17.369 15.846 17.046 1.00 76.88 191 SER A C 1
ATOM 1440 O O . SER A 1 191 ? 18.430 16.453 17.182 1.00 76.88 191 SER A O 1
ATOM 1442 N N . GLY A 1 192 ? 16.757 15.247 18.073 1.00 76.94 192 GLY A N 1
ATOM 1443 C CA . GLY A 1 192 ? 17.280 15.207 19.439 1.00 76.94 192 GLY A CA 1
ATOM 1444 C C . GLY A 1 192 ? 17.125 16.510 20.227 1.00 76.94 192 GLY A C 1
ATOM 1445 O O . GLY A 1 192 ? 17.714 16.630 21.300 1.00 76.94 192 GLY A O 1
ATOM 1446 N N . HIS A 1 193 ? 16.347 17.476 19.727 1.00 76.88 193 HIS A N 1
ATOM 1447 C CA . HIS A 1 193 ? 16.054 18.722 20.445 1.00 76.88 193 HIS A CA 1
ATOM 1448 C C . HIS A 1 193 ? 15.012 18.502 21.543 1.00 76.88 193 HIS A C 1
ATOM 1450 O O . HIS A 1 193 ? 15.085 19.134 22.590 1.00 76.88 193 HIS A O 1
ATOM 1456 N N . CYS A 1 194 ? 14.067 17.586 21.335 1.00 81.06 194 CYS A N 1
ATOM 1457 C CA . CYS A 1 194 ? 12.986 17.297 22.271 1.00 81.06 194 CYS A CA 1
ATOM 1458 C C . CYS A 1 194 ? 12.986 15.824 22.713 1.00 81.06 194 CYS A C 1
ATOM 1460 O O . CYS A 1 194 ? 13.289 14.940 21.908 1.00 81.06 194 CYS A O 1
ATOM 1462 N N . PRO A 1 195 ? 12.607 15.512 23.965 1.00 78.94 195 PRO A N 1
ATOM 1463 C CA . PRO A 1 195 ? 12.498 14.127 24.405 1.00 78.94 195 PRO A CA 1
ATOM 1464 C C . PRO A 1 195 ? 11.267 13.438 23.811 1.00 78.94 195 PRO A C 1
ATOM 1466 O O . PRO A 1 195 ? 10.158 13.970 23.821 1.00 78.94 195 PRO A O 1
ATOM 1469 N N . ALA A 1 196 ? 11.442 12.195 23.360 1.00 80.88 196 ALA A N 1
ATOM 1470 C CA . ALA A 1 196 ? 10.333 11.389 22.867 1.00 80.88 196 ALA A CA 1
ATOM 1471 C C . ALA A 1 196 ? 9.290 11.130 23.979 1.00 80.88 196 ALA A C 1
ATOM 1473 O O . ALA A 1 196 ? 9.657 10.753 25.101 1.00 80.88 196 ALA A O 1
ATOM 1474 N N . PRO A 1 197 ? 7.981 11.269 23.693 1.00 77.75 197 PRO A N 1
ATOM 1475 C CA . PRO A 1 197 ? 6.948 10.990 24.677 1.00 77.75 197 PRO A CA 1
ATOM 1476 C C . PRO A 1 197 ? 6.924 9.493 25.005 1.00 77.75 197 PRO A C 1
ATOM 1478 O O . PRO A 1 197 ? 6.729 8.645 24.135 1.00 77.75 197 PRO A O 1
ATOM 1481 N N . GLN A 1 198 ? 7.088 9.147 26.283 1.00 78.94 198 GLN A N 1
ATOM 1482 C CA . GLN A 1 198 ? 6.941 7.761 26.725 1.00 78.94 198 GLN A CA 1
ATOM 1483 C C . GLN A 1 198 ? 5.474 7.333 26.623 1.00 78.94 198 GLN A C 1
ATOM 1485 O O . GLN A 1 198 ? 4.612 7.907 27.289 1.00 78.94 198 GLN A O 1
ATOM 1490 N N . LEU A 1 199 ? 5.197 6.285 25.840 1.00 74.56 199 LEU A N 1
ATOM 1491 C CA . LEU A 1 199 ? 3.834 5.793 25.592 1.00 74.56 199 LEU A CA 1
ATOM 1492 C C . LEU A 1 199 ? 3.069 5.438 26.874 1.00 74.56 199 LEU A C 1
ATOM 1494 O O . LEU A 1 199 ? 1.861 5.631 26.933 1.00 74.56 199 LEU A O 1
ATOM 1498 N N . PHE A 1 200 ? 3.768 4.971 27.911 1.00 73.00 200 PHE A N 1
ATOM 1499 C CA . PHE A 1 200 ? 3.165 4.626 29.202 1.00 73.00 200 PHE A CA 1
ATOM 1500 C C . PHE A 1 200 ? 2.776 5.839 30.058 1.00 73.00 200 PHE A C 1
ATOM 1502 O O . PHE A 1 200 ? 1.922 5.710 30.929 1.00 73.00 200 PHE A O 1
ATOM 1509 N N . ALA A 1 201 ? 3.389 7.003 29.828 1.00 77.44 201 ALA A N 1
ATOM 1510 C CA . ALA A 1 201 ? 3.078 8.239 30.550 1.00 77.44 201 ALA A CA 1
ATOM 1511 C C . ALA A 1 201 ? 1.951 9.046 29.880 1.00 77.44 201 ALA A C 1
ATOM 1513 O O . ALA A 1 201 ? 1.480 10.034 30.440 1.00 77.44 201 ALA A O 1
ATOM 1514 N N . MET A 1 202 ? 1.542 8.646 28.674 1.00 80.12 202 MET A N 1
ATOM 1515 C CA . MET A 1 202 ? 0.514 9.321 27.895 1.00 80.12 202 MET A CA 1
ATOM 1516 C C . MET A 1 202 ? -0.880 8.757 28.218 1.00 80.12 202 MET A C 1
ATOM 1518 O O . MET A 1 202 ? -1.019 7.550 28.435 1.00 80.12 202 MET A O 1
ATOM 1522 N N . PRO A 1 203 ? -1.939 9.587 28.191 1.00 84.00 203 PRO A N 1
ATOM 1523 C CA . PRO A 1 203 ? -3.311 9.088 28.171 1.00 84.00 203 PRO A CA 1
ATOM 1524 C C . PRO A 1 203 ? -3.517 8.100 27.009 1.00 84.00 203 PRO A C 1
ATOM 1526 O O . PRO A 1 203 ? -3.155 8.389 25.866 1.00 84.00 203 PRO A O 1
ATOM 1529 N N . GLN A 1 204 ? -4.064 6.912 27.292 1.00 78.06 204 GLN A N 1
ATOM 1530 C CA . GLN A 1 204 ? -4.101 5.813 26.312 1.00 78.06 204 GLN A CA 1
ATOM 1531 C C . GLN A 1 204 ? -4.904 6.138 25.043 1.00 78.06 204 GLN A C 1
ATOM 1533 O O . GLN A 1 204 ? -4.572 5.658 23.959 1.00 78.06 204 GLN A O 1
ATOM 1538 N N . ASP A 1 205 ? -5.929 6.980 25.158 1.00 77.31 205 ASP A N 1
ATOM 1539 C CA . ASP A 1 205 ? -6.744 7.463 24.043 1.00 77.31 205 ASP A CA 1
ATOM 1540 C C . ASP A 1 205 ? -5.955 8.372 23.085 1.00 77.31 205 ASP A C 1
ATOM 1542 O O . ASP A 1 205 ? -6.176 8.348 21.876 1.00 77.31 205 ASP A O 1
ATOM 1546 N N . GLN A 1 206 ? -4.998 9.133 23.611 1.00 85.12 206 GLN A N 1
ATOM 1547 C CA . GLN A 1 206 ? -4.131 10.037 22.854 1.00 85.12 206 GLN A CA 1
ATOM 1548 C C . GLN A 1 206 ? -2.932 9.298 22.250 1.00 85.12 206 GLN A C 1
ATOM 1550 O O . GLN A 1 206 ? -2.559 9.560 21.105 1.00 85.12 206 GLN A O 1
ATOM 1555 N N . ALA A 1 207 ? -2.385 8.320 22.980 1.00 83.00 207 ALA A N 1
ATOM 1556 C CA . ALA A 1 207 ? -1.259 7.499 22.537 1.00 83.00 207 ALA A CA 1
ATOM 1557 C C . ALA A 1 207 ? -1.576 6.720 21.266 1.00 83.00 207 ALA A C 1
ATOM 1559 O O . ALA A 1 207 ? -0.759 6.676 20.349 1.00 83.00 207 ALA A O 1
ATOM 1560 N N . ALA A 1 208 ? -2.780 6.155 21.178 1.00 81.25 208 ALA A N 1
ATOM 1561 C CA . ALA A 1 208 ? -3.219 5.448 19.984 1.00 81.25 208 ALA A CA 1
ATOM 1562 C C . ALA A 1 208 ? -3.299 6.378 18.761 1.00 81.25 208 ALA A C 1
ATOM 1564 O O . ALA A 1 208 ? -2.769 6.038 17.705 1.00 81.25 208 ALA A O 1
ATOM 1565 N N . ALA A 1 209 ? -3.903 7.563 18.907 1.00 79.88 209 ALA A N 1
ATOM 1566 C CA . ALA A 1 209 ? -4.033 8.531 17.816 1.00 79.88 209 ALA A CA 1
ATOM 1567 C C . ALA A 1 209 ? -2.664 9.063 17.352 1.00 79.88 209 ALA A C 1
ATOM 1569 O O . ALA A 1 209 ? -2.396 9.123 16.149 1.00 79.88 209 ALA A O 1
ATOM 1570 N N . TYR A 1 210 ? -1.766 9.369 18.295 1.00 82.00 210 TYR A N 1
ATOM 1571 C CA . TYR A 1 210 ? -0.391 9.767 17.994 1.00 82.00 210 TYR A CA 1
ATOM 1572 C C . TYR A 1 210 ? 0.365 8.656 17.259 1.00 82.00 210 TYR A C 1
ATOM 1574 O O . TYR A 1 210 ? 0.884 8.890 16.169 1.00 82.00 210 TYR A O 1
ATOM 1582 N N . MET A 1 211 ? 0.356 7.431 17.800 1.00 80.56 211 MET A N 1
ATOM 1583 C CA . MET A 1 211 ? 1.045 6.283 17.204 1.00 80.56 211 MET A CA 1
ATOM 1584 C C . MET A 1 211 ? 0.529 5.964 15.812 1.00 80.56 211 MET A C 1
ATOM 1586 O O . MET A 1 211 ? 1.329 5.715 14.915 1.00 80.56 211 MET A O 1
ATOM 1590 N N . ASN A 1 212 ? -0.785 5.990 15.603 1.00 76.00 212 ASN A N 1
ATOM 1591 C CA . ASN A 1 212 ? -1.352 5.774 14.278 1.00 76.00 212 ASN A CA 1
ATOM 1592 C C . ASN A 1 212 ? -0.861 6.841 13.294 1.00 76.00 212 ASN A C 1
ATOM 1594 O O . ASN A 1 212 ? -0.453 6.499 12.190 1.00 76.00 212 ASN A O 1
ATOM 1598 N N . THR A 1 213 ? -0.785 8.100 13.728 1.00 77.31 213 THR A N 1
ATOM 1599 C CA . THR A 1 213 ? -0.304 9.207 12.891 1.00 77.31 213 THR A CA 1
ATOM 1600 C C . THR A 1 213 ? 1.173 9.055 12.520 1.00 77.31 213 THR A C 1
ATOM 1602 O O . THR A 1 213 ? 1.508 9.138 11.342 1.00 77.31 213 THR A O 1
ATOM 1605 N N . ILE A 1 214 ? 2.059 8.772 13.482 1.00 76.06 214 ILE A N 1
ATOM 1606 C CA . ILE A 1 214 ? 3.505 8.652 13.208 1.00 76.06 214 ILE A CA 1
ATOM 1607 C C . ILE A 1 214 ? 3.892 7.341 12.513 1.00 76.06 214 ILE A C 1
ATOM 1609 O O . ILE A 1 214 ? 4.890 7.287 11.802 1.00 76.06 214 ILE A O 1
ATOM 1613 N N . THR A 1 215 ? 3.102 6.277 12.688 1.00 72.31 215 THR A N 1
ATOM 1614 C CA . THR A 1 215 ? 3.287 5.006 11.963 1.00 72.31 215 THR A CA 1
ATOM 1615 C C . THR A 1 215 ? 2.551 4.978 10.629 1.00 72.31 215 THR A C 1
ATOM 1617 O O . THR A 1 215 ? 2.503 3.931 9.984 1.00 72.31 215 THR A O 1
ATOM 1620 N N . TYR A 1 216 ? 1.985 6.115 10.213 1.00 65.06 216 TYR A N 1
ATOM 1621 C CA . TYR A 1 216 ? 1.237 6.268 8.970 1.00 65.06 216 TYR A CA 1
ATOM 1622 C C . TYR A 1 216 ? 0.100 5.241 8.808 1.00 65.06 216 TYR A C 1
ATOM 1624 O O . TYR A 1 216 ? -0.203 4.797 7.702 1.00 65.06 216 TYR A O 1
ATOM 1632 N N . ARG A 1 217 ? -0.547 4.859 9.914 1.00 57.53 217 ARG A N 1
ATOM 1633 C CA . ARG A 1 217 ? -1.766 4.041 9.914 1.00 57.53 217 ARG A CA 1
ATOM 1634 C C . ARG A 1 217 ? -2.976 4.945 9.740 1.00 57.53 217 ARG A C 1
ATOM 1636 O O . ARG A 1 217 ? -3.094 5.955 10.435 1.00 57.53 217 ARG A O 1
ATOM 1643 N N . ALA A 1 218 ? -3.897 4.574 8.855 1.00 53.66 218 ALA A N 1
ATOM 1644 C CA . ALA A 1 218 ? -5.109 5.355 8.684 1.00 53.66 218 ALA A CA 1
ATOM 1645 C C . ALA A 1 218 ? -6.002 5.259 9.931 1.00 53.66 218 ALA A C 1
ATOM 1647 O O . ALA A 1 218 ? -6.216 4.186 10.502 1.00 53.66 218 ALA A O 1
ATOM 1648 N N . SER A 1 219 ? -6.503 6.414 10.367 1.00 56.84 219 SER A N 1
ATOM 1649 C CA . SER A 1 219 ? -7.419 6.523 11.498 1.00 56.84 219 SER A CA 1
ATOM 1650 C C . SER A 1 219 ? -8.811 6.011 11.121 1.00 56.84 219 SER A C 1
ATOM 1652 O O . SER A 1 219 ? -9.423 6.510 10.180 1.00 56.84 219 SER A O 1
ATOM 1654 N N . MET A 1 220 ? -9.347 5.082 11.919 1.00 48.78 220 MET A N 1
ATOM 1655 C CA . MET A 1 220 ? -10.738 4.608 11.815 1.00 48.78 220 MET A CA 1
ATOM 1656 C C . MET A 1 220 ? -11.772 5.693 12.191 1.00 48.78 220 MET A C 1
ATOM 1658 O O . MET A 1 220 ? -12.951 5.569 11.858 1.00 48.78 220 MET A O 1
ATOM 1662 N N . HIS A 1 221 ? -11.362 6.756 12.901 1.00 66.06 221 HIS A N 1
ATOM 1663 C CA . HIS A 1 221 ? -12.244 7.818 13.402 1.00 66.06 221 HIS A CA 1
ATOM 1664 C C . HIS A 1 221 ? -11.573 9.195 13.291 1.00 66.06 221 HIS A C 1
ATOM 1666 O O . HIS A 1 221 ? -11.174 9.775 14.301 1.00 66.06 221 HIS A O 1
ATOM 1672 N N . PRO A 1 222 ? -11.476 9.774 12.088 1.00 65.19 222 PRO A N 1
ATOM 1673 C CA . PRO A 1 222 ? -10.596 10.917 11.852 1.00 65.19 222 PRO A CA 1
ATOM 1674 C C . PRO A 1 222 ? -10.991 12.191 12.598 1.00 65.19 222 PRO A C 1
ATOM 1676 O O . PRO A 1 222 ? -10.126 12.950 13.029 1.00 65.19 222 PRO A O 1
ATOM 1679 N N . LEU A 1 223 ? -12.289 12.396 12.838 1.00 66.56 223 LEU A N 1
ATOM 1680 C CA . LEU A 1 223 ? -12.768 13.499 13.673 1.00 66.56 223 LEU A CA 1
ATOM 1681 C C . LEU A 1 223 ? -12.371 13.308 15.145 1.00 66.56 223 LEU A C 1
ATOM 1683 O O . LEU A 1 223 ? -11.866 14.239 15.767 1.00 66.56 223 LEU A O 1
ATOM 1687 N N . GLN A 1 224 ? -12.525 12.099 15.691 1.00 74.62 224 GLN A N 1
ATOM 1688 C CA . GLN A 1 224 ? -12.126 11.804 17.074 1.00 74.62 224 GLN A CA 1
ATOM 1689 C C . GLN A 1 224 ? -10.607 11.835 17.241 1.00 74.62 224 GLN A C 1
ATOM 1691 O O . GLN A 1 224 ? -10.104 12.328 18.249 1.00 74.62 224 GLN A O 1
ATOM 1696 N N . ASP A 1 225 ? -9.865 11.352 16.249 1.00 75.12 225 ASP A N 1
ATOM 1697 C CA . ASP A 1 225 ? -8.410 11.365 16.288 1.00 75.12 225 ASP A CA 1
ATOM 1698 C C . ASP A 1 225 ? -7.861 12.782 16.123 1.00 75.12 225 ASP A C 1
ATOM 1700 O O . ASP A 1 225 ? -6.875 13.109 16.774 1.00 75.12 225 ASP A O 1
ATOM 1704 N N . SER A 1 226 ? -8.537 13.676 15.391 1.00 76.88 226 SER A N 1
ATOM 1705 C CA . SER A 1 226 ? -8.181 15.102 15.383 1.00 76.88 226 SER A CA 1
ATOM 1706 C C . SER A 1 226 ? -8.324 15.754 16.767 1.00 76.88 226 SER A C 1
ATOM 1708 O O . SER A 1 226 ? -7.449 16.508 17.204 1.00 76.88 226 SER A O 1
ATOM 1710 N N . GLU A 1 227 ? -9.379 15.413 17.512 1.00 83.62 227 GLU A N 1
ATOM 1711 C CA . GLU A 1 227 ? -9.581 15.894 18.879 1.00 83.62 227 GLU A CA 1
ATOM 1712 C C . GLU A 1 227 ? -8.516 15.320 19.827 1.00 83.62 227 GLU A C 1
ATOM 1714 O O . GLU A 1 227 ? -7.912 16.053 20.613 1.00 83.62 227 GLU A O 1
ATOM 1719 N N . ARG A 1 228 ? -8.233 14.018 19.722 1.00 85.44 228 ARG A N 1
ATOM 1720 C CA . ARG A 1 228 ? -7.206 13.332 20.521 1.00 85.44 228 ARG A CA 1
ATOM 1721 C C . ARG A 1 228 ? -5.805 13.857 20.232 1.00 85.44 228 ARG A C 1
ATOM 1723 O O . ARG A 1 228 ? -5.056 14.086 21.174 1.00 85.44 228 ARG A O 1
ATOM 1730 N N . LEU A 1 229 ? -5.465 14.110 18.969 1.00 85.38 229 LEU A N 1
ATOM 1731 C CA . LEU A 1 229 ? -4.192 14.715 18.569 1.00 85.38 229 LEU A CA 1
ATOM 1732 C C . LEU A 1 229 ? -4.063 16.146 19.093 1.00 85.38 229 LEU A C 1
ATOM 1734 O O . LEU A 1 229 ? -2.999 16.543 19.560 1.00 85.38 229 LEU A O 1
ATOM 1738 N N . THR A 1 230 ? -5.154 16.912 19.086 1.00 85.94 230 THR A N 1
ATOM 1739 C CA . THR A 1 230 ? -5.164 18.254 19.680 1.00 85.94 230 THR A CA 1
ATOM 1740 C C . THR A 1 230 ? -4.899 18.185 21.186 1.00 85.94 230 THR A C 1
ATOM 1742 O O . THR A 1 230 ? -4.050 18.914 21.699 1.00 85.94 230 THR A O 1
ATOM 1745 N N . LYS A 1 231 ? -5.569 17.269 21.898 1.00 88.06 231 LYS A N 1
ATOM 1746 C CA . LYS A 1 231 ? -5.331 17.028 23.331 1.00 88.06 231 LYS A CA 1
ATOM 1747 C C . LYS A 1 231 ? -3.904 16.555 23.603 1.00 88.06 231 LYS A C 1
ATOM 1749 O O . LYS A 1 231 ? -3.290 17.043 24.548 1.00 88.06 231 LYS A O 1
ATOM 1754 N N . PHE A 1 232 ? -3.365 15.689 22.747 1.00 88.81 232 PHE A N 1
ATOM 1755 C CA . PHE A 1 232 ? -1.978 15.238 22.812 1.00 88.81 232 PHE A CA 1
ATOM 1756 C C . PHE A 1 232 ? -0.999 16.411 22.722 1.00 88.81 232 PHE A C 1
ATOM 1758 O O . PHE A 1 232 ? -0.138 16.541 23.586 1.00 88.81 232 PHE A O 1
ATOM 1765 N N . LEU A 1 233 ? -1.142 17.294 21.727 1.00 87.12 233 LEU A N 1
ATOM 1766 C CA . LEU A 1 233 ? -0.246 18.444 21.571 1.00 87.12 233 LEU A CA 1
ATOM 1767 C C . LEU A 1 233 ? -0.304 19.374 22.790 1.00 87.12 233 LEU A C 1
ATOM 1769 O O . LEU A 1 233 ? 0.730 19.855 23.246 1.00 87.12 233 LEU A O 1
ATOM 1773 N N . VAL A 1 234 ? -1.494 19.587 23.363 1.00 88.25 234 VAL A N 1
ATOM 1774 C CA . VAL A 1 234 ? -1.658 20.365 24.604 1.00 88.25 234 VAL A CA 1
ATOM 1775 C C . VAL A 1 234 ? -0.975 19.678 25.788 1.00 88.25 234 VAL A C 1
ATOM 1777 O O . VAL A 1 234 ? -0.254 20.333 26.540 1.00 88.25 234 VAL A O 1
ATOM 1780 N N . TRP A 1 235 ? -1.167 18.368 25.949 1.00 88.44 235 TRP A N 1
ATOM 1781 C CA . TRP A 1 235 ? -0.525 17.592 27.008 1.00 88.44 235 TRP A CA 1
ATOM 1782 C C . TRP A 1 235 ? 1.000 17.614 26.874 1.00 88.44 235 TRP A C 1
ATOM 1784 O O . TRP A 1 235 ? 1.694 17.860 27.860 1.00 88.44 235 TRP A O 1
ATOM 1794 N N . TYR A 1 236 ? 1.521 17.415 25.663 1.00 85.12 236 TYR A N 1
ATOM 1795 C CA . TYR A 1 236 ? 2.953 17.427 25.387 1.00 85.12 236 TYR A CA 1
ATOM 1796 C C . TYR A 1 236 ? 3.556 18.788 25.734 1.00 85.12 236 TYR A C 1
ATOM 1798 O O . TYR A 1 236 ? 4.553 18.870 26.453 1.00 85.12 236 TYR A O 1
ATOM 1806 N N . LYS A 1 237 ? 2.873 19.862 25.325 1.00 84.25 237 LYS A N 1
ATOM 1807 C CA . LYS A 1 237 ? 3.247 21.231 25.666 1.00 84.25 237 LYS A CA 1
ATOM 1808 C C . LYS A 1 237 ? 3.360 21.447 27.177 1.00 84.25 237 LYS A C 1
ATOM 1810 O O . LYS A 1 237 ? 4.314 22.032 27.669 1.00 84.25 237 LYS A O 1
ATOM 1815 N N . GLN A 1 238 ? 2.392 20.941 27.933 1.00 83.31 238 GLN A N 1
ATOM 1816 C CA . GLN A 1 238 ? 2.344 21.133 29.382 1.00 83.31 238 GLN A CA 1
ATOM 1817 C C . GLN A 1 238 ? 3.355 20.277 30.151 1.00 83.31 238 GLN A C 1
ATOM 1819 O O . GLN A 1 238 ? 3.836 20.706 31.196 1.00 83.31 238 GLN A O 1
ATOM 1824 N N . ASN A 1 239 ? 3.657 19.070 29.669 1.00 81.75 239 ASN A N 1
ATOM 1825 C CA . ASN A 1 239 ? 4.370 18.065 30.460 1.00 81.75 239 ASN A CA 1
ATOM 1826 C C . ASN A 1 239 ? 5.796 17.786 29.979 1.00 81.75 239 ASN A C 1
ATOM 1828 O O . ASN A 1 239 ? 6.572 17.224 30.746 1.00 81.75 239 ASN A O 1
ATOM 1832 N N . ARG A 1 240 ? 6.140 18.135 28.733 1.00 78.44 240 ARG A N 1
ATOM 1833 C CA . ARG A 1 240 ? 7.398 17.723 28.084 1.00 78.44 240 ARG A CA 1
ATOM 1834 C C . ARG A 1 240 ? 8.123 18.839 27.337 1.00 78.44 240 ARG A C 1
ATOM 1836 O O . ARG A 1 240 ? 9.339 18.775 27.247 1.00 78.44 240 ARG A O 1
ATOM 1843 N N . GLU A 1 241 ? 7.430 19.865 26.837 1.00 76.88 241 GLU A N 1
ATOM 1844 C CA . GLU A 1 241 ? 8.070 20.948 26.057 1.00 76.88 241 GLU A CA 1
ATOM 1845 C C . GLU A 1 241 ? 9.192 21.661 26.833 1.00 76.88 241 GLU A C 1
ATOM 1847 O O . GLU A 1 241 ? 10.181 22.081 26.243 1.00 76.88 241 GLU A O 1
ATOM 1852 N N . TRP A 1 242 ? 9.094 21.732 28.163 1.00 75.56 242 TRP A N 1
ATOM 1853 C CA . TRP A 1 242 ? 10.128 22.327 29.017 1.00 75.56 242 TRP A CA 1
ATOM 1854 C C . TRP A 1 242 ? 11.453 21.542 29.040 1.00 75.56 242 TRP A C 1
ATOM 1856 O O . TRP A 1 242 ? 12.478 22.098 29.429 1.00 75.56 242 TRP A O 1
ATOM 1866 N N . GLU A 1 243 ? 11.446 20.269 28.638 1.00 75.81 243 GLU A N 1
ATOM 1867 C CA . GLU A 1 243 ? 12.643 19.430 28.501 1.00 75.81 243 GLU A CA 1
ATOM 1868 C C . GLU A 1 243 ? 13.320 19.618 27.127 1.00 75.81 243 GLU A C 1
ATOM 1870 O O . GLU A 1 243 ? 14.414 19.094 26.911 1.00 75.81 243 GLU A O 1
ATOM 1875 N N . CYS A 1 244 ? 12.696 20.345 26.190 1.00 78.12 244 CYS A N 1
ATOM 1876 C CA . CYS A 1 244 ? 13.273 20.599 24.874 1.00 78.12 244 CYS A CA 1
ATOM 1877 C C . CYS A 1 244 ? 14.433 21.604 24.948 1.00 78.12 244 CYS A C 1
ATOM 1879 O O . CYS A 1 244 ? 14.347 22.659 25.581 1.00 78.12 244 CYS A O 1
ATOM 1881 N N . TYR A 1 245 ? 15.516 21.299 24.241 1.00 71.75 245 TYR A N 1
ATOM 1882 C CA . TYR A 1 245 ? 16.682 22.151 24.094 1.00 71.75 245 TYR A CA 1
ATOM 1883 C C . TYR A 1 245 ? 16.682 22.825 22.724 1.00 71.75 245 TYR A C 1
ATOM 1885 O O . TYR A 1 245 ? 16.823 22.165 21.698 1.00 71.75 245 TYR A O 1
ATOM 1893 N N . PHE A 1 246 ? 16.614 24.155 22.717 1.00 67.38 246 PHE A N 1
ATOM 1894 C CA . PHE A 1 246 ? 16.830 24.961 21.520 1.00 67.38 246 PHE A CA 1
ATOM 1895 C C . PHE A 1 246 ? 18.053 25.854 21.744 1.00 67.38 246 PHE A C 1
ATOM 1897 O O . PHE A 1 246 ? 18.054 26.651 22.690 1.00 67.38 246 PHE A O 1
ATOM 1904 N N . PRO A 1 247 ? 19.112 25.742 20.921 1.00 60.53 247 PRO A N 1
ATOM 1905 C CA . PRO A 1 247 ? 20.261 26.616 21.066 1.00 60.53 247 PRO A CA 1
ATOM 1906 C C . PRO A 1 247 ? 19.837 28.073 20.801 1.00 60.53 247 PRO A C 1
ATOM 1908 O O . PRO A 1 247 ? 19.144 28.346 19.817 1.00 60.53 247 PRO A O 1
ATOM 1911 N N . PRO A 1 248 ? 20.238 29.029 21.656 1.00 60.59 248 PRO A N 1
ATOM 1912 C CA . PRO A 1 248 ? 19.905 30.435 21.467 1.00 60.59 248 PRO A CA 1
ATOM 1913 C C . PRO A 1 248 ? 20.495 30.967 20.148 1.00 60.59 248 PRO A C 1
ATOM 1915 O O . PRO A 1 248 ? 21.676 30.771 19.853 1.00 60.59 248 PRO A O 1
ATOM 1918 N N . SER A 1 249 ? 19.685 31.677 19.354 1.00 54.91 249 SER A N 1
ATOM 1919 C CA . SER A 1 249 ? 20.048 32.174 18.010 1.00 54.91 249 SER A CA 1
ATOM 1920 C C . SER A 1 249 ? 21.175 33.216 18.000 1.00 54.91 249 SER A C 1
ATOM 1922 O O . SER A 1 249 ? 21.674 33.599 16.947 1.00 54.91 249 SER A O 1
ATOM 1924 N N . ASN A 1 250 ? 21.563 33.703 19.174 1.00 58.31 250 ASN A N 1
ATOM 1925 C CA . ASN A 1 250 ? 22.556 34.743 19.410 1.00 58.31 250 ASN A CA 1
ATOM 1926 C C . ASN A 1 250 ? 23.963 34.202 19.736 1.00 58.31 250 ASN A C 1
ATOM 1928 O O . ASN A 1 250 ? 24.809 34.973 20.171 1.00 58.31 250 ASN A O 1
ATOM 1932 N N . GLY A 1 251 ? 24.250 32.913 19.515 1.00 52.88 251 GLY A N 1
ATOM 1933 C CA . GLY A 1 251 ? 25.627 32.384 19.486 1.00 52.88 251 GLY A CA 1
ATOM 1934 C C . GLY A 1 251 ? 26.396 32.418 20.816 1.00 52.88 251 GLY A C 1
ATOM 1935 O O . GLY A 1 251 ? 27.583 32.102 20.847 1.00 52.88 251 GLY A O 1
ATOM 1936 N N . HIS A 1 252 ? 25.742 32.772 21.922 1.00 45.44 252 HIS A N 1
ATOM 1937 C CA . HIS A 1 252 ? 26.344 32.781 23.249 1.00 45.44 252 HIS A CA 1
ATOM 1938 C C . HIS A 1 252 ? 25.918 31.528 24.021 1.00 45.44 252 HIS A C 1
ATOM 1940 O O . HIS A 1 252 ? 24.752 31.358 24.368 1.00 45.44 252 HIS A O 1
ATOM 1946 N N . THR A 1 253 ? 26.880 30.658 24.328 1.00 49.62 253 THR A N 1
ATOM 1947 C CA . THR A 1 253 ? 26.737 29.433 25.138 1.00 49.62 253 THR A CA 1
ATOM 1948 C C . THR A 1 253 ? 26.580 29.724 26.640 1.00 49.62 253 THR A C 1
ATOM 1950 O O . THR A 1 253 ? 27.164 29.039 27.477 1.00 49.62 253 THR A O 1
ATOM 1953 N N . ALA A 1 254 ? 25.826 30.763 27.008 1.00 44.81 254 ALA A N 1
ATOM 1954 C CA . ALA A 1 254 ? 25.519 31.091 28.396 1.00 44.81 254 ALA A CA 1
ATOM 1955 C C . ALA A 1 254 ? 24.063 30.710 28.684 1.00 44.81 254 ALA A C 1
ATOM 1957 O O . ALA A 1 254 ? 23.126 31.388 28.271 1.00 44.81 254 ALA A O 1
ATOM 1958 N N . VAL A 1 255 ? 23.893 29.578 29.363 1.00 46.47 255 VAL A N 1
ATOM 1959 C CA . VAL A 1 255 ? 22.594 28.997 29.712 1.00 46.47 255 VAL A CA 1
ATOM 1960 C C . VAL A 1 255 ? 21.974 29.820 30.846 1.00 46.47 255 VAL A C 1
ATOM 1962 O O . VAL A 1 255 ? 22.486 29.792 31.965 1.00 46.47 255 VAL A O 1
ATOM 1965 N N . SER A 1 256 ? 20.878 30.542 30.594 1.00 39.81 256 SER A N 1
ATOM 1966 C CA . SER A 1 256 ? 19.958 30.925 31.668 1.00 39.81 256 SER A CA 1
ATOM 1967 C C . SER A 1 256 ? 18.782 29.956 31.647 1.00 39.81 256 SER A C 1
ATOM 1969 O O . SER A 1 256 ? 17.945 29.949 30.748 1.00 39.81 256 SER A O 1
ATOM 1971 N N . TRP A 1 257 ? 18.751 29.073 32.641 1.00 44.03 257 TRP A N 1
ATOM 1972 C CA . TRP A 1 257 ? 17.575 28.265 32.921 1.00 44.03 257 TRP A CA 1
ATOM 1973 C C . TRP A 1 257 ? 16.499 29.213 33.438 1.00 44.03 257 TRP A C 1
ATOM 1975 O O . TRP A 1 257 ? 16.522 29.601 34.604 1.00 44.03 257 TRP A O 1
ATOM 1985 N N . VAL A 1 258 ? 15.583 29.637 32.571 1.00 40.94 258 VAL A N 1
ATOM 1986 C CA . VAL A 1 258 ? 14.352 30.290 33.013 1.00 40.94 258 VAL A CA 1
ATOM 1987 C C . VAL A 1 258 ? 13.270 29.214 33.038 1.00 40.94 258 VAL A C 1
ATOM 1989 O O . VAL A 1 258 ? 12.680 28.930 31.995 1.00 40.94 258 VAL A O 1
ATOM 1992 N N . PRO A 1 259 ? 12.998 28.580 34.195 1.00 42.62 259 PRO A N 1
ATOM 1993 C CA . PRO A 1 259 ? 11.868 27.678 34.311 1.00 42.62 259 PRO A CA 1
ATOM 1994 C C . PRO A 1 259 ? 10.591 28.509 34.162 1.00 42.62 259 PRO A C 1
ATOM 1996 O O . PRO A 1 259 ? 10.171 29.213 35.077 1.00 42.62 259 PRO A O 1
ATOM 1999 N N . THR A 1 260 ? 9.961 28.447 32.994 1.00 47.97 260 THR A N 1
ATOM 2000 C CA . THR A 1 260 ? 8.599 28.951 32.788 1.00 47.97 260 THR A CA 1
ATOM 2001 C C . THR A 1 260 ? 7.618 27.809 33.037 1.00 47.97 260 THR A C 1
ATOM 2003 O O . THR A 1 260 ? 6.932 27.326 32.148 1.00 47.97 260 THR A O 1
ATOM 2006 N N . GLY A 1 261 ? 7.565 27.352 34.288 1.00 38.75 261 GLY A N 1
ATOM 2007 C CA . GLY A 1 261 ? 6.637 26.321 34.740 1.00 38.75 261 GLY A CA 1
ATOM 2008 C C . GLY A 1 261 ? 6.318 26.530 36.213 1.00 38.75 261 GLY A C 1
ATOM 2009 O O . GLY A 1 261 ? 7.222 26.570 37.044 1.00 38.75 261 GLY A O 1
ATOM 2010 N N . LYS A 1 262 ? 5.035 26.731 36.530 1.00 44.53 262 LYS A N 1
ATOM 2011 C CA . LYS A 1 262 ? 4.543 26.931 37.899 1.00 44.53 262 LYS A CA 1
ATOM 2012 C C . LYS A 1 262 ? 5.018 25.791 38.801 1.00 44.53 262 LYS A C 1
ATOM 2014 O O . LYS A 1 262 ? 4.692 24.634 38.554 1.00 44.53 262 LYS A O 1
ATOM 2019 N N . GLN A 1 263 ? 5.728 26.144 39.870 1.00 36.53 263 GLN A N 1
ATOM 2020 C CA . GLN A 1 263 ? 5.961 25.257 41.003 1.00 36.53 263 GLN A CA 1
ATOM 2021 C C . GLN A 1 263 ? 4.605 24.894 41.621 1.00 36.53 263 GLN A C 1
ATOM 2023 O O . GLN A 1 263 ? 3.976 25.729 42.269 1.00 36.53 263 GLN A O 1
ATOM 2028 N N . TYR A 1 264 ? 4.146 23.663 41.418 1.00 38.75 264 TYR A N 1
ATOM 2029 C CA . TYR A 1 264 ? 3.162 23.060 42.308 1.00 38.75 264 TYR A CA 1
ATOM 2030 C C . TYR A 1 264 ? 3.946 22.292 43.368 1.00 38.75 264 TYR A C 1
ATOM 2032 O O . TYR A 1 264 ? 4.586 21.284 43.078 1.00 38.75 264 TYR A O 1
ATOM 2040 N N . GLY A 1 265 ? 3.978 22.869 44.571 1.00 38.62 265 GLY A N 1
ATOM 2041 C CA . GLY A 1 265 ? 4.439 22.192 45.774 1.00 38.62 265 GLY A CA 1
ATOM 2042 C C . GLY A 1 265 ? 3.510 21.033 46.137 1.00 38.62 265 GLY A C 1
ATOM 2043 O O . GLY A 1 265 ? 2.344 21.035 45.742 1.00 38.62 265 GLY A O 1
ATOM 2044 N N . TYR A 1 266 ? 4.105 20.070 46.841 1.00 35.00 266 TYR A N 1
ATOM 2045 C CA . TYR A 1 266 ? 3.516 18.866 47.432 1.00 35.00 266 TYR A CA 1
ATOM 2046 C C . TYR A 1 266 ? 2.106 19.034 48.007 1.00 35.00 266 TYR A C 1
ATOM 2048 O O . TYR A 1 266 ? 1.852 20.072 48.661 1.00 35.00 266 TYR A O 1
#